Protein AF-A0A817CDV6-F1 (afdb_monomer_lite)

Foldseek 3Di:
DVVVVCVCQWDDDQVDIHGRPPPVPDDDQPDDPNDWDKDKDWPAADQDPVVRDGDLPLVVRVVVVVFVVLCVVCVVQVKAFDDADSNTRIGIIIHDRPPDPPPDDDDDDDDDDPPPDDDDPDDDDDPPPDPPDDPDPDDPVVVVVVVVVVVVVVVVVVVVVVVVVVVVVVVVVVVVVVVVVVVVVD

Structure (mmCIF, N/CA/C/O backbone):
data_AF-A0A817CDV6-F1
#
_entry.id   AF-A0A817CDV6-F1
#
loop_
_atom_site.group_PDB
_atom_site.id
_atom_site.type_symbol
_atom_site.label_atom_id
_atom_site.label_alt_id
_atom_site.label_comp_id
_atom_site.label_asym_id
_atom_site.label_entity_id
_atom_site.label_seq_id
_atom_site.pdbx_PDB_ins_code
_atom_site.Cartn_x
_atom_site.Cartn_y
_atom_site.Cartn_z
_atom_site.occupancy
_atom_site.B_iso_or_equiv
_atom_site.auth_seq_id
_atom_site.auth_comp_id
_atom_site.auth_asym_id
_atom_site.auth_atom_id
_atom_site.pdbx_PDB_model_num
ATOM 1 N N . MET A 1 1 ? 7.138 15.793 15.148 1.00 50.44 1 MET A N 1
ATOM 2 C CA . MET A 1 1 ? 6.756 14.735 16.109 1.00 50.44 1 MET A CA 1
ATOM 3 C C . MET A 1 1 ? 5.714 13.745 15.571 1.00 50.44 1 MET A C 1
ATOM 5 O O . MET A 1 1 ? 5.788 12.594 15.962 1.00 50.44 1 MET A O 1
ATOM 9 N N . LEU A 1 2 ? 4.820 14.106 14.629 1.00 44.72 2 LEU A N 1
ATOM 10 C CA . LEU A 1 2 ? 3.891 13.135 14.003 1.00 44.72 2 LEU A CA 1
ATOM 11 C C . LEU A 1 2 ? 4.569 12.056 13.130 1.00 44.72 2 LEU A C 1
ATOM 13 O O . LEU A 1 2 ? 4.071 10.942 13.060 1.00 44.72 2 LEU A O 1
ATOM 17 N N . CYS A 1 3 ? 5.709 12.351 12.494 1.00 43.22 3 CYS A N 1
ATOM 18 C CA . CYS A 1 3 ? 6.376 11.406 11.580 1.00 43.22 3 CYS A CA 1
ATOM 19 C C . CYS A 1 3 ? 6.884 10.125 12.274 1.00 43.22 3 CYS A C 1
ATOM 21 O O . CYS A 1 3 ? 7.021 9.091 11.634 1.00 43.22 3 CYS A O 1
ATOM 23 N N . ILE A 1 4 ? 7.148 10.186 13.585 1.00 47.91 4 ILE A N 1
ATOM 24 C CA . ILE A 1 4 ? 7.701 9.059 14.353 1.00 47.91 4 ILE A CA 1
ATOM 25 C C . ILE A 1 4 ? 6.606 8.047 14.735 1.00 47.91 4 ILE A C 1
ATOM 27 O O . ILE A 1 4 ? 6.881 6.858 14.830 1.00 47.91 4 ILE A O 1
ATOM 31 N N . TYR A 1 5 ? 5.356 8.503 14.898 1.00 52.31 5 TYR A N 1
ATOM 32 C CA . TYR A 1 5 ? 4.222 7.648 15.281 1.00 52.31 5 TYR A CA 1
ATOM 33 C C . TYR A 1 5 ? 3.749 6.734 14.142 1.00 52.31 5 TYR A C 1
ATOM 35 O O . TYR A 1 5 ? 3.298 5.623 14.396 1.00 52.31 5 TYR A O 1
ATOM 43 N N . TYR A 1 6 ? 3.902 7.160 12.885 1.00 59.56 6 TYR A N 1
ATOM 44 C CA . TYR A 1 6 ? 3.518 6.334 11.736 1.00 59.56 6 TYR A CA 1
ATOM 45 C C . TYR A 1 6 ? 4.530 5.227 11.413 1.00 59.56 6 TYR A C 1
ATOM 47 O O . TYR A 1 6 ? 4.151 4.246 10.783 1.00 59.56 6 TYR A O 1
ATOM 55 N N . PHE A 1 7 ? 5.782 5.334 11.873 1.00 58.78 7 PHE A N 1
ATOM 56 C CA . PHE A 1 7 ? 6.818 4.327 11.600 1.00 58.78 7 PHE A CA 1
ATOM 57 C C . PHE A 1 7 ? 6.522 2.963 12.249 1.00 58.78 7 PHE A C 1
ATOM 59 O O . PHE A 1 7 ? 6.971 1.938 11.756 1.00 58.78 7 PHE A O 1
ATOM 66 N N . LEU A 1 8 ? 5.740 2.932 13.334 1.00 61.44 8 LEU A N 1
ATOM 67 C CA . LEU A 1 8 ? 5.326 1.686 13.997 1.00 61.44 8 LEU A CA 1
ATOM 68 C C . LEU A 1 8 ? 4.120 1.012 13.322 1.00 61.44 8 LEU A C 1
ATOM 70 O O . LEU A 1 8 ? 3.876 -0.169 13.549 1.00 61.44 8 LEU A O 1
ATOM 74 N N . LEU A 1 9 ? 3.358 1.756 12.515 1.00 73.19 9 LEU A N 1
ATOM 75 C CA . LEU A 1 9 ? 2.117 1.284 11.889 1.00 73.19 9 LEU A CA 1
ATOM 76 C C . LEU A 1 9 ? 2.265 1.032 10.387 1.00 73.19 9 LEU A C 1
ATOM 78 O O . LEU A 1 9 ? 1.384 0.426 9.785 1.00 73.19 9 LEU A O 1
ATOM 82 N N . LEU A 1 10 ? 3.344 1.516 9.774 1.00 79.25 10 LEU A N 1
ATOM 83 C CA . LEU A 1 10 ? 3.554 1.463 8.337 1.00 79.25 10 LEU A CA 1
ATOM 84 C C . LEU A 1 10 ? 4.980 1.007 8.030 1.00 79.25 10 LEU A C 1
ATOM 86 O O . LEU A 1 10 ? 5.940 1.723 8.309 1.00 79.25 10 LEU A O 1
ATOM 90 N N . GLU A 1 11 ? 5.100 -0.152 7.393 1.00 83.50 11 GLU A N 1
ATOM 91 C CA . GLU A 1 11 ? 6.359 -0.659 6.859 1.00 83.50 11 GLU A CA 1
ATOM 92 C C . GLU A 1 11 ? 6.348 -0.506 5.334 1.00 83.50 11 GLU A C 1
ATOM 94 O O . GLU A 1 11 ? 5.440 -0.983 4.654 1.00 83.50 11 GLU A O 1
ATOM 99 N N . ILE A 1 12 ? 7.333 0.209 4.787 1.00 83.81 12 ILE A N 1
ATOM 100 C CA . ILE A 1 12 ? 7.468 0.428 3.342 1.00 83.81 12 ILE A CA 1
ATOM 101 C C . ILE A 1 12 ? 8.723 -0.302 2.882 1.00 83.81 12 ILE A C 1
ATOM 103 O O . ILE A 1 12 ? 9.839 0.108 3.199 1.00 83.81 12 ILE A O 1
ATOM 107 N N . ASN A 1 13 ? 8.516 -1.360 2.107 1.00 84.44 13 ASN A N 1
ATOM 108 C CA . ASN A 1 13 ? 9.560 -2.186 1.524 1.00 84.44 13 ASN A CA 1
ATOM 109 C C . ASN A 1 13 ? 9.633 -1.967 0.008 1.00 84.44 13 ASN A C 1
ATOM 111 O O . ASN A 1 13 ? 8.813 -1.279 -0.609 1.00 84.44 13 ASN A O 1
ATOM 115 N N . HIS A 1 14 ? 10.653 -2.540 -0.629 1.00 83.25 14 HIS A N 1
ATOM 116 C CA . HIS A 1 14 ? 10.775 -2.437 -2.076 1.00 83.25 14 HIS A CA 1
ATOM 117 C C . HIS A 1 14 ? 9.608 -3.158 -2.766 1.00 83.25 14 HIS A C 1
ATOM 119 O O . HIS A 1 14 ? 9.451 -4.366 -2.615 1.00 83.25 14 HIS A O 1
ATOM 125 N N . HIS A 1 15 ? 8.809 -2.410 -3.534 1.00 85.31 15 HIS A N 1
ATOM 126 C CA . HIS A 1 15 ? 7.571 -2.877 -4.177 1.00 85.31 15 HIS A CA 1
ATOM 127 C C . HIS A 1 15 ? 6.451 -3.322 -3.220 1.00 85.31 15 HIS A C 1
ATOM 129 O O . HIS A 1 15 ? 5.495 -3.959 -3.666 1.00 85.31 15 HIS A O 1
ATOM 135 N N . GLU A 1 16 ? 6.528 -2.972 -1.939 1.00 86.88 16 GLU A N 1
ATOM 136 C CA . GLU A 1 16 ? 5.601 -3.464 -0.924 1.00 86.88 16 GLU A CA 1
ATOM 137 C C . GLU A 1 16 ? 5.303 -2.390 0.121 1.00 86.88 16 GLU A C 1
ATOM 139 O O . GLU A 1 16 ? 6.149 -1.573 0.482 1.00 86.88 16 GLU A O 1
ATOM 144 N N . VAL A 1 17 ? 4.070 -2.393 0.614 1.00 86.25 17 VAL A N 1
ATOM 145 C CA . VAL A 1 17 ? 3.680 -1.602 1.774 1.00 86.25 17 VAL A CA 1
ATOM 146 C C . VAL A 1 17 ? 2.805 -2.454 2.673 1.00 86.25 17 VAL A C 1
ATOM 148 O O . VAL A 1 17 ? 1.834 -3.054 2.214 1.00 86.25 17 VAL A O 1
ATOM 151 N N . THR A 1 18 ? 3.138 -2.461 3.955 1.00 84.94 18 THR A N 1
ATOM 152 C CA . THR A 1 18 ? 2.411 -3.181 4.991 1.00 84.94 18 THR A CA 1
ATOM 153 C C . THR A 1 18 ? 1.876 -2.167 5.983 1.00 84.94 18 THR A C 1
ATOM 155 O O . THR A 1 18 ? 2.628 -1.396 6.579 1.00 84.94 18 THR A O 1
ATOM 158 N N . VAL A 1 19 ? 0.555 -2.147 6.134 1.00 84.31 19 VAL A N 1
ATOM 159 C CA . VAL A 1 19 ? -0.144 -1.311 7.110 1.00 84.31 19 VAL A CA 1
ATOM 160 C C . VAL A 1 19 ? -0.562 -2.219 8.258 1.00 84.31 19 VAL A C 1
ATOM 162 O O . VAL A 1 19 ? -1.268 -3.193 8.015 1.00 84.31 19 VAL A O 1
ATOM 165 N N . TYR A 1 20 ? -0.139 -1.893 9.477 1.00 86.06 20 TYR A N 1
ATOM 166 C CA . TYR A 1 20 ? -0.253 -2.734 10.672 1.00 86.06 20 TYR A CA 1
ATOM 167 C C . TYR A 1 20 ? 0.485 -4.076 10.510 1.00 86.06 20 TYR A C 1
ATOM 169 O O . TYR A 1 20 ? -0.147 -5.096 10.253 1.00 86.06 20 TYR A O 1
ATOM 177 N N . PRO A 1 21 ? 1.825 -4.103 10.659 1.00 82.56 21 PRO A N 1
ATOM 178 C CA . PRO A 1 21 ? 2.592 -5.352 10.594 1.00 82.56 21 PRO A CA 1
ATOM 179 C C . PRO A 1 21 ? 2.243 -6.344 11.722 1.00 82.56 21 PRO A C 1
ATOM 181 O O . PRO A 1 21 ? 2.486 -7.539 11.577 1.00 82.56 21 PRO A O 1
ATOM 184 N N . ASP A 1 22 ? 1.668 -5.864 12.832 1.00 82.06 22 ASP A N 1
ATOM 185 C CA . ASP A 1 22 ? 1.084 -6.688 13.895 1.00 82.06 22 ASP A CA 1
ATOM 186 C C . ASP A 1 22 ? -0.448 -6.567 13.880 1.00 82.06 22 ASP A C 1
ATOM 188 O O . ASP A 1 22 ? -1.003 -5.498 14.161 1.00 82.06 22 ASP A O 1
ATOM 192 N N . ASP A 1 23 ? -1.128 -7.680 13.596 1.00 80.44 23 ASP A N 1
ATOM 193 C CA . ASP A 1 23 ? -2.590 -7.760 13.541 1.00 80.44 23 ASP A CA 1
ATOM 194 C C . ASP A 1 23 ? -3.260 -7.455 14.891 1.00 80.44 23 ASP A C 1
ATOM 196 O O . ASP A 1 23 ? -4.406 -7.003 14.915 1.00 80.44 23 ASP A O 1
ATOM 200 N N . ASN A 1 24 ? -2.563 -7.641 16.021 1.00 80.00 24 ASN A N 1
ATOM 201 C CA . ASN A 1 24 ? -3.121 -7.352 17.350 1.00 80.00 24 ASN A CA 1
ATOM 202 C C . ASN A 1 24 ? -3.381 -5.855 17.567 1.00 80.00 24 ASN A C 1
ATOM 204 O O . ASN A 1 24 ? -4.223 -5.487 18.386 1.00 80.00 24 ASN A O 1
ATOM 208 N N . ASN A 1 25 ? -2.675 -5.002 16.821 1.00 77.31 25 ASN A N 1
ATOM 209 C CA . ASN A 1 25 ? -2.798 -3.550 16.890 1.00 77.31 25 ASN A CA 1
ATOM 210 C C . ASN A 1 25 ? -3.628 -2.978 15.734 1.00 77.31 25 ASN A C 1
ATOM 212 O O . ASN A 1 25 ? -3.740 -1.757 15.614 1.00 77.31 25 ASN A O 1
ATOM 216 N N . LYS A 1 26 ? -4.197 -3.828 14.868 1.00 82.44 26 LYS A N 1
ATOM 217 C CA . LYS A 1 26 ? -5.021 -3.382 13.744 1.00 82.44 26 LYS A CA 1
ATOM 218 C C . LYS A 1 26 ? -6.383 -2.897 14.270 1.00 82.44 26 LYS A C 1
ATOM 220 O O . LYS A 1 26 ? -7.138 -3.695 14.831 1.00 82.44 26 LYS A O 1
ATOM 225 N N . PRO A 1 27 ? -6.728 -1.606 14.111 1.00 83.88 27 PRO A N 1
ATOM 226 C CA . PRO A 1 27 ? -8.002 -1.072 14.576 1.00 83.88 27 PRO A CA 1
ATOM 227 C C . PRO A 1 27 ? -9.156 -1.575 13.698 1.00 83.88 27 PRO A C 1
ATOM 229 O O . PRO A 1 27 ? -8.946 -2.209 12.662 1.00 83.88 27 PRO A O 1
ATOM 232 N N . LEU A 1 28 ? -10.399 -1.292 14.095 1.00 83.25 28 LEU A N 1
ATOM 233 C CA . LEU A 1 28 ? -11.572 -1.694 13.315 1.00 83.25 28 LEU A CA 1
ATOM 234 C C . LEU A 1 28 ? -11.570 -1.033 11.927 1.00 83.25 28 LEU A C 1
ATOM 236 O O . LEU A 1 28 ? -10.965 0.018 11.716 1.00 83.25 28 LEU A O 1
ATOM 240 N N . VAL A 1 29 ? -12.255 -1.661 10.968 1.00 80.88 29 VAL A N 1
ATOM 241 C CA . VAL A 1 29 ? -12.414 -1.106 9.616 1.00 80.88 29 VAL A CA 1
ATOM 242 C C . VAL A 1 29 ? -13.099 0.255 9.708 1.00 80.88 29 VAL A C 1
ATOM 244 O O . VAL A 1 29 ? -14.160 0.379 10.319 1.00 80.88 29 VAL A O 1
ATOM 247 N N . GLY A 1 30 ? -12.499 1.271 9.092 1.00 78.38 30 GLY A N 1
ATOM 248 C CA . GLY A 1 30 ? -12.981 2.649 9.134 1.00 78.38 30 GLY A CA 1
ATOM 249 C C . GLY A 1 30 ? -12.285 3.542 10.165 1.00 78.38 30 GLY A C 1
ATOM 250 O O . GLY A 1 30 ? -12.632 4.718 10.264 1.00 78.38 30 GLY A O 1
ATOM 251 N N . GLU A 1 31 ? -11.319 3.025 10.924 1.00 76.62 31 GLU A N 1
ATOM 252 C CA . GLU A 1 31 ? -10.611 3.782 11.957 1.00 76.62 31 GLU A CA 1
ATOM 253 C C . GLU A 1 31 ? -9.126 3.973 11.628 1.00 76.62 31 GLU A C 1
ATOM 255 O O . GLU A 1 31 ? -8.479 3.098 11.058 1.00 76.62 31 GLU A O 1
ATOM 260 N N . GLU A 1 32 ? -8.574 5.121 12.032 1.00 81.94 32 GLU A N 1
ATOM 261 C CA . GLU A 1 32 ? -7.162 5.481 11.841 1.00 81.94 32 GLU A CA 1
ATOM 262 C C . GLU A 1 32 ? -6.666 5.254 10.399 1.00 81.94 32 GLU A C 1
ATOM 264 O O . GLU A 1 32 ? -7.186 5.861 9.465 1.00 81.94 32 GLU A O 1
ATOM 269 N N . LEU A 1 33 ? -5.644 4.413 10.210 1.00 80.62 33 LEU A N 1
ATOM 270 C CA . LEU A 1 33 ? -5.072 4.076 8.911 1.00 80.62 33 LEU A CA 1
ATOM 271 C C . LEU A 1 33 ? -5.734 2.829 8.298 1.00 80.62 33 LEU A C 1
ATOM 273 O O . LEU A 1 33 ? -5.438 2.481 7.158 1.00 80.62 33 LEU A O 1
ATOM 277 N N . ASN A 1 34 ? -6.674 2.192 9.009 1.00 84.75 34 ASN A N 1
ATOM 278 C CA . ASN A 1 34 ? -7.557 1.150 8.484 1.00 84.75 34 ASN A CA 1
ATOM 279 C C . ASN A 1 34 ? -8.765 1.786 7.766 1.00 84.75 34 ASN A C 1
ATOM 281 O O . ASN A 1 34 ? -9.922 1.417 7.977 1.00 84.75 34 ASN A O 1
ATOM 285 N N . LEU A 1 35 ? -8.479 2.772 6.912 1.00 83.12 35 LEU A N 1
ATOM 286 C CA . LEU A 1 35 ? -9.414 3.452 6.018 1.00 83.12 35 LEU A CA 1
ATOM 287 C C . LEU A 1 35 ? -9.037 3.176 4.555 1.00 83.12 35 LEU A C 1
ATOM 289 O O . LEU A 1 35 ? -7.849 3.024 4.255 1.00 83.12 35 LEU A O 1
ATOM 293 N N . PRO A 1 36 ? -10.012 3.149 3.622 1.00 81.88 36 PRO A N 1
ATOM 294 C CA . PRO A 1 36 ? -9.709 3.055 2.201 1.00 81.88 36 PRO A CA 1
ATOM 295 C C . PRO A 1 36 ? -8.747 4.170 1.795 1.00 81.88 36 PRO A C 1
ATOM 297 O O . PRO A 1 36 ? -9.036 5.358 1.961 1.00 81.88 36 PRO A O 1
ATOM 300 N N . ALA A 1 37 ? -7.591 3.782 1.269 1.00 83.62 37 ALA A N 1
ATOM 301 C CA . ALA A 1 37 ? -6.508 4.702 0.973 1.00 83.62 37 ALA A CA 1
ATOM 302 C C . ALA A 1 37 ? -6.033 4.541 -0.467 1.00 83.62 37 ALA A C 1
ATOM 304 O O . ALA A 1 37 ? -6.021 3.445 -1.034 1.00 83.62 37 ALA A O 1
ATOM 305 N N . ARG A 1 38 ? -5.599 5.662 -1.045 1.00 87.50 38 ARG A N 1
ATOM 306 C CA . ARG A 1 38 ? -4.882 5.685 -2.315 1.00 87.50 38 ARG A CA 1
ATOM 307 C C . ARG A 1 38 ? -3.388 5.634 -2.038 1.00 87.50 38 ARG A C 1
ATOM 309 O O . ARG A 1 38 ? -2.829 6.569 -1.474 1.00 87.50 38 ARG A O 1
ATOM 316 N N . ILE A 1 39 ? -2.749 4.566 -2.487 1.00 87.94 39 ILE A N 1
ATOM 317 C CA . ILE A 1 39 ? -1.330 4.299 -2.276 1.00 87.94 39 ILE A CA 1
ATOM 318 C C . ILE A 1 39 ? -0.594 4.554 -3.588 1.00 87.94 39 ILE A C 1
ATOM 320 O O . ILE A 1 39 ? -1.100 4.233 -4.663 1.00 87.94 39 ILE A O 1
ATOM 324 N N . THR A 1 40 ?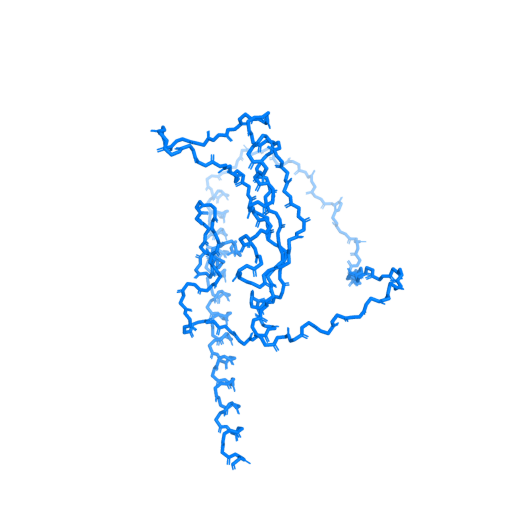 0.593 5.157 -3.515 1.00 90.06 40 THR A N 1
ATOM 325 C CA . THR A 1 40 ? 1.506 5.278 -4.659 1.00 90.06 40 THR A CA 1
ATOM 326 C C . THR A 1 40 ? 2.899 4.838 -4.249 1.00 90.06 40 THR A C 1
ATOM 328 O O . THR A 1 40 ? 3.544 5.504 -3.444 1.00 90.06 40 THR A O 1
ATOM 331 N N . LEU A 1 41 ? 3.360 3.733 -4.828 1.00 91.19 41 LEU A N 1
ATOM 332 C CA . LEU A 1 41 ? 4.738 3.273 -4.706 1.00 91.19 41 LEU A CA 1
ATOM 333 C C . LEU A 1 41 ? 5.565 3.882 -5.839 1.00 91.19 41 LEU A C 1
ATOM 335 O O . LEU A 1 41 ? 5.128 3.890 -6.990 1.00 91.19 41 LEU A O 1
ATOM 339 N N . LEU A 1 42 ? 6.739 4.415 -5.515 1.00 91.25 42 LEU A N 1
ATOM 340 C CA . LEU A 1 42 ? 7.671 5.007 -6.478 1.00 91.25 42 LEU A CA 1
ATOM 341 C C . LEU A 1 42 ? 8.820 4.037 -6.760 1.00 91.25 42 LEU A C 1
ATOM 343 O O . LEU A 1 42 ? 9.155 3.225 -5.903 1.00 91.25 42 LEU A O 1
ATOM 347 N N . GLY A 1 43 ? 9.430 4.135 -7.944 1.00 90.69 43 GLY A N 1
ATOM 348 C CA . GLY A 1 43 ? 10.567 3.283 -8.310 1.00 90.69 43 GLY A CA 1
ATOM 349 C C . GLY A 1 43 ? 10.199 1.825 -8.590 1.00 90.69 43 GLY A C 1
ATOM 350 O O . GLY A 1 43 ? 11.062 0.964 -8.559 1.00 90.69 43 GLY A O 1
ATOM 351 N N . VAL A 1 44 ? 8.929 1.529 -8.875 1.00 92.94 44 VAL A N 1
ATOM 352 C CA . VAL A 1 44 ? 8.483 0.165 -9.165 1.00 92.94 44 VAL A CA 1
ATOM 353 C C . VAL A 1 44 ? 8.833 -0.209 -10.604 1.00 92.94 44 VAL A C 1
ATOM 355 O O . VAL A 1 44 ? 8.163 0.230 -11.545 1.00 92.94 44 VAL A O 1
ATOM 358 N N . TYR A 1 45 ? 9.849 -1.054 -10.783 1.00 94.50 45 TYR A N 1
ATOM 359 C CA . TYR A 1 45 ? 10.334 -1.513 -12.091 1.00 94.50 45 TYR A CA 1
ATOM 360 C C . TYR A 1 45 ? 10.369 -3.049 -12.188 1.00 94.50 45 TYR A C 1
ATOM 362 O O . TYR A 1 45 ? 10.490 -3.739 -11.174 1.00 94.50 45 TYR A O 1
ATOM 370 N N . PRO A 1 46 ? 10.249 -3.635 -13.395 1.00 93.81 46 PRO A N 1
ATOM 371 C CA . PRO A 1 46 ? 10.415 -5.073 -13.559 1.00 93.81 46 PRO A CA 1
ATOM 372 C C . PRO A 1 46 ? 11.862 -5.482 -13.273 1.00 93.81 46 PRO A C 1
ATOM 374 O O . PRO A 1 46 ? 12.793 -4.846 -13.758 1.00 93.81 46 PRO A O 1
ATOM 377 N N . ILE A 1 47 ? 12.051 -6.580 -12.543 1.00 93.00 47 ILE A N 1
ATOM 378 C CA . ILE A 1 47 ? 13.380 -7.137 -12.260 1.00 93.00 47 ILE A CA 1
ATOM 379 C C . ILE A 1 47 ? 13.758 -8.126 -13.366 1.00 93.00 47 ILE A C 1
ATOM 381 O O . ILE A 1 47 ? 13.011 -9.065 -13.666 1.00 93.00 47 ILE A O 1
ATOM 385 N N . ASP A 1 48 ? 14.929 -7.936 -13.967 1.00 92.44 48 ASP A N 1
ATOM 386 C CA . ASP A 1 48 ? 15.502 -8.889 -14.909 1.00 92.44 48 ASP A CA 1
ATOM 387 C C . ASP A 1 48 ? 15.947 -10.150 -14.159 1.00 92.44 48 ASP A C 1
ATOM 389 O O . ASP A 1 48 ? 16.787 -10.109 -13.264 1.00 92.44 48 ASP A O 1
ATOM 393 N N . ARG A 1 49 ? 15.403 -11.310 -14.531 1.00 91.00 49 ARG A N 1
ATOM 394 C CA . ARG A 1 49 ? 15.726 -12.582 -13.865 1.00 91.00 49 ARG A CA 1
ATOM 395 C C . ARG A 1 49 ? 17.181 -13.014 -14.056 1.00 91.00 49 ARG A C 1
ATOM 397 O O . ARG A 1 49 ? 17.666 -13.815 -13.261 1.00 91.00 49 ARG A O 1
ATOM 404 N N . SER A 1 50 ? 17.847 -12.535 -15.106 1.00 92.56 50 SER A N 1
ATOM 405 C CA . SER A 1 50 ? 19.231 -12.901 -15.418 1.00 92.56 50 SER A CA 1
ATOM 406 C C . SER A 1 50 ? 20.243 -12.071 -14.630 1.00 92.56 50 SER A C 1
ATOM 408 O O . SER A 1 50 ? 21.145 -12.639 -14.020 1.00 92.56 50 SER A O 1
ATOM 410 N N . THR A 1 51 ? 20.067 -10.749 -14.591 1.00 92.38 51 THR A N 1
ATOM 411 C CA . THR A 1 51 ? 20.986 -9.827 -13.903 1.00 92.38 51 THR A CA 1
ATOM 412 C C . THR A 1 51 ? 20.583 -9.555 -12.457 1.00 92.38 51 THR A C 1
ATOM 414 O O . THR A 1 51 ? 21.424 -9.152 -11.663 1.00 92.38 51 THR A O 1
ATOM 417 N N . ARG A 1 52 ? 19.318 -9.824 -12.095 1.00 90.44 52 ARG A N 1
ATOM 418 C CA . ARG A 1 52 ? 18.677 -9.420 -10.829 1.00 90.44 52 ARG A CA 1
ATOM 419 C C . ARG A 1 52 ? 18.646 -7.906 -10.617 1.00 90.44 52 ARG A C 1
ATOM 421 O O . ARG A 1 52 ? 18.511 -7.451 -9.487 1.00 90.44 52 ARG A O 1
ATOM 428 N N . GLU A 1 53 ? 18.736 -7.145 -11.701 1.00 91.31 53 GLU A N 1
ATOM 429 C CA . GLU A 1 53 ? 18.677 -5.687 -11.685 1.00 91.31 53 GLU A CA 1
ATOM 430 C C . GLU A 1 53 ? 17.335 -5.190 -12.224 1.00 91.31 53 GLU A C 1
ATOM 432 O O . GLU A 1 53 ? 16.640 -5.876 -12.981 1.00 91.31 53 GLU A O 1
ATOM 437 N N . GLU A 1 54 ? 16.973 -3.973 -11.837 1.00 93.38 54 GLU A N 1
ATOM 438 C CA . GLU A 1 54 ? 15.780 -3.305 -12.336 1.00 93.38 54 GLU A CA 1
ATOM 439 C C . GLU A 1 54 ? 15.930 -2.891 -13.796 1.00 93.38 54 GLU A C 1
ATOM 441 O O . GLU A 1 54 ? 16.919 -2.298 -14.229 1.00 93.38 54 GLU A O 1
ATOM 446 N N . ILE A 1 55 ? 14.883 -3.157 -14.565 1.00 94.06 55 ILE A N 1
ATOM 447 C CA . ILE A 1 55 ? 14.767 -2.712 -15.941 1.00 94.06 55 ILE A CA 1
ATOM 448 C C . ILE A 1 55 ? 14.121 -1.328 -15.931 1.00 94.06 55 ILE A C 1
ATOM 450 O O . ILE A 1 55 ? 12.902 -1.209 -15.838 1.00 94.06 55 ILE A O 1
ATOM 454 N N . THR A 1 56 ? 14.938 -0.288 -16.083 1.00 93.69 56 THR A N 1
ATOM 455 C CA . THR A 1 56 ? 14.488 1.115 -16.146 1.00 93.69 56 THR A CA 1
ATOM 456 C C . THR A 1 56 ? 14.294 1.631 -17.578 1.00 93.69 56 THR A C 1
ATOM 458 O O . THR A 1 56 ? 13.712 2.697 -17.785 1.00 93.69 56 THR A O 1
ATOM 461 N N . ASP A 1 57 ? 14.727 0.876 -18.599 1.00 94.56 57 ASP A N 1
ATOM 462 C CA . ASP A 1 57 ? 14.508 1.245 -20.002 1.00 94.56 57 ASP A CA 1
ATOM 463 C C . ASP A 1 57 ? 13.016 1.191 -20.361 1.00 94.56 57 ASP A C 1
ATOM 465 O O . ASP A 1 57 ? 12.412 0.125 -20.504 1.00 94.56 57 ASP A O 1
ATOM 469 N N . ILE A 1 58 ? 12.443 2.372 -20.594 1.00 94.19 58 ILE A N 1
ATOM 470 C CA . ILE A 1 58 ? 11.045 2.589 -20.973 1.00 94.19 58 ILE A CA 1
ATOM 471 C C . ILE A 1 58 ? 10.606 1.700 -22.143 1.00 94.19 58 ILE A C 1
ATOM 473 O O . ILE A 1 58 ? 9.487 1.182 -22.131 1.00 94.19 58 ILE A O 1
ATOM 477 N N . LYS A 1 59 ? 11.444 1.526 -23.174 1.00 94.62 59 LYS A N 1
ATOM 478 C CA . LYS A 1 59 ? 11.068 0.719 -24.348 1.00 94.62 59 LYS A CA 1
ATOM 479 C C . LYS A 1 59 ? 10.922 -0.749 -23.967 1.00 94.62 59 LYS A C 1
ATOM 481 O O . LYS A 1 59 ? 9.962 -1.399 -24.380 1.00 94.62 59 LYS A O 1
ATOM 486 N N . ARG A 1 60 ? 11.844 -1.243 -23.141 1.00 94.44 60 ARG A N 1
ATOM 487 C CA . ARG A 1 60 ? 11.840 -2.614 -22.636 1.00 94.44 60 ARG A CA 1
ATOM 488 C C . ARG A 1 60 ? 10.664 -2.860 -21.691 1.00 94.44 60 ARG A C 1
ATOM 490 O O . ARG A 1 60 ? 9.979 -3.864 -21.847 1.00 94.44 60 ARG A O 1
ATOM 497 N N . ILE A 1 61 ? 10.358 -1.921 -20.794 1.00 94.19 61 ILE A N 1
ATOM 498 C CA . ILE A 1 61 ? 9.188 -1.999 -19.898 1.00 94.19 61 ILE A CA 1
ATOM 499 C C . ILE A 1 61 ? 7.881 -2.076 -20.703 1.00 94.19 61 ILE A C 1
ATOM 501 O O . ILE A 1 61 ? 7.030 -2.917 -20.415 1.00 94.19 61 ILE A O 1
ATOM 505 N N . LYS A 1 62 ? 7.732 -1.242 -21.745 1.00 93.38 62 LYS A N 1
ATOM 506 C CA . LYS A 1 62 ? 6.565 -1.283 -22.645 1.00 93.38 62 LYS A CA 1
ATOM 507 C C . LYS A 1 62 ? 6.454 -2.614 -23.383 1.00 93.38 62 LYS A C 1
ATOM 509 O O . LYS A 1 62 ? 5.364 -3.164 -23.471 1.00 93.38 62 LYS A O 1
ATOM 514 N N . ALA A 1 63 ? 7.568 -3.148 -23.883 1.00 93.94 63 ALA A N 1
ATOM 515 C CA . ALA A 1 63 ? 7.584 -4.442 -24.565 1.00 93.94 63 ALA A CA 1
ATOM 516 C C . ALA A 1 63 ? 7.180 -5.606 -23.641 1.00 93.94 63 ALA A C 1
ATOM 518 O O . ALA A 1 63 ? 6.577 -6.572 -24.100 1.00 93.94 63 ALA A O 1
ATOM 519 N N . LEU A 1 64 ? 7.476 -5.501 -22.342 1.00 92.81 64 LEU A N 1
ATOM 520 C CA . LEU A 1 64 ? 7.061 -6.468 -21.321 1.00 92.81 64 LEU A CA 1
ATOM 521 C C . LEU A 1 64 ? 5.596 -6.315 -20.886 1.00 92.81 64 LEU A C 1
ATOM 523 O O . LEU A 1 64 ? 5.104 -7.162 -20.143 1.00 92.81 64 LEU A O 1
ATOM 527 N N . ASN A 1 65 ? 4.909 -5.254 -21.322 1.00 92.75 65 ASN A N 1
ATOM 528 C CA . ASN A 1 65 ? 3.538 -4.932 -20.923 1.00 92.75 65 ASN A CA 1
ATOM 529 C C . ASN A 1 65 ? 3.371 -4.915 -19.388 1.00 92.75 65 ASN A C 1
ATOM 531 O O . ASN A 1 65 ? 2.446 -5.499 -18.817 1.00 92.75 65 ASN A O 1
ATOM 535 N N . TYR A 1 66 ? 4.345 -4.307 -18.701 1.00 93.06 66 TYR A N 1
ATOM 536 C CA . TYR A 1 66 ? 4.468 -4.390 -17.244 1.00 93.06 66 TYR A CA 1
ATOM 537 C C . TYR A 1 66 ? 3.287 -3.750 -16.497 1.00 93.06 66 TYR A C 1
ATOM 539 O O . TYR A 1 66 ? 2.915 -4.196 -15.414 1.00 93.06 66 TYR A O 1
ATOM 547 N N . ASP A 1 67 ? 2.630 -2.760 -17.099 1.00 91.75 67 ASP A N 1
ATOM 548 C CA . ASP A 1 67 ? 1.404 -2.162 -16.575 1.00 91.75 67 ASP A CA 1
ATOM 549 C C . ASP A 1 67 ? 0.265 -3.191 -16.452 1.00 91.75 67 ASP A C 1
ATOM 551 O O . ASP A 1 67 ? -0.459 -3.201 -15.455 1.00 91.75 67 ASP A O 1
ATOM 555 N N . TYR A 1 68 ? 0.135 -4.105 -17.419 1.00 91.69 68 TYR A N 1
ATOM 556 C CA . TYR A 1 68 ? -0.844 -5.191 -17.372 1.00 91.69 68 TYR A CA 1
ATOM 557 C C . TYR A 1 68 ? -0.528 -6.198 -16.257 1.00 91.69 68 TYR A C 1
ATOM 559 O O . TYR A 1 68 ? -1.429 -6.686 -15.565 1.00 91.69 68 TYR A O 1
ATOM 567 N N . TYR A 1 69 ? 0.757 -6.488 -16.048 1.00 92.00 69 TYR A N 1
ATOM 568 C CA . TYR A 1 69 ? 1.206 -7.341 -14.950 1.00 92.00 69 TYR A CA 1
ATOM 569 C C . TYR A 1 69 ? 0.847 -6.735 -13.589 1.00 92.00 69 TYR A C 1
ATOM 571 O O . TYR A 1 69 ? 0.203 -7.407 -12.780 1.00 92.00 69 TYR A O 1
ATOM 579 N N . LEU A 1 70 ? 1.162 -5.453 -13.370 1.00 91.69 70 LEU A N 1
ATOM 580 C CA . LEU A 1 70 ? 0.785 -4.741 -12.145 1.00 91.69 70 LEU A CA 1
ATOM 581 C C . LEU A 1 70 ? -0.733 -4.733 -11.952 1.00 91.69 70 LEU A C 1
ATOM 583 O O . LEU A 1 70 ? -1.207 -5.012 -10.854 1.00 91.69 70 LEU A O 1
ATOM 587 N N . ARG A 1 71 ? -1.507 -4.535 -13.030 1.00 89.94 71 ARG A N 1
ATOM 588 C CA . ARG A 1 71 ? -2.974 -4.619 -12.971 1.00 89.94 71 ARG A CA 1
ATOM 589 C C . ARG A 1 71 ? -3.480 -5.970 -12.483 1.00 89.94 71 ARG A C 1
ATOM 591 O O . ARG A 1 71 ? -4.454 -6.041 -11.739 1.00 89.94 71 ARG A O 1
ATOM 598 N N . THR A 1 72 ? -2.834 -7.039 -12.929 1.00 89.88 72 THR A N 1
ATOM 599 C CA . THR A 1 72 ? -3.196 -8.405 -12.550 1.00 89.88 72 THR A CA 1
ATOM 600 C C . THR A 1 72 ? -2.846 -8.683 -11.092 1.00 89.88 72 THR A C 1
ATOM 602 O O . THR A 1 72 ? -3.628 -9.325 -10.402 1.00 89.88 72 THR A O 1
ATOM 605 N N . ILE A 1 73 ? -1.701 -8.189 -10.610 1.00 88.75 73 ILE A N 1
ATOM 606 C CA . ILE A 1 73 ? -1.298 -8.338 -9.207 1.00 88.75 73 ILE A CA 1
ATOM 607 C C . ILE A 1 73 ? -2.228 -7.573 -8.278 1.00 88.75 73 ILE A C 1
ATOM 609 O O . ILE A 1 73 ? -2.682 -8.157 -7.304 1.00 88.75 73 ILE A O 1
ATOM 613 N N . THR A 1 74 ? -2.557 -6.318 -8.587 1.00 87.38 74 THR A N 1
ATOM 614 C CA . THR A 1 74 ? -3.444 -5.526 -7.724 1.00 87.38 74 THR A CA 1
ATOM 615 C C . THR A 1 74 ? -4.802 -6.184 -7.523 1.00 87.38 74 THR A C 1
ATOM 617 O O . THR A 1 74 ? -5.306 -6.226 -6.409 1.00 87.38 74 THR A O 1
ATOM 620 N N . LYS A 1 75 ? -5.355 -6.793 -8.579 1.00 86.44 75 LYS A N 1
ATOM 621 C CA . LYS A 1 75 ? -6.609 -7.548 -8.483 1.00 86.44 75 LYS A CA 1
ATOM 622 C C . LYS A 1 75 ? -6.528 -8.770 -7.567 1.00 86.44 75 LYS A C 1
ATOM 624 O O . LYS A 1 75 ? -7.564 -9.223 -7.109 1.00 86.44 75 LYS A O 1
ATOM 629 N N . LYS A 1 76 ? -5.341 -9.344 -7.334 1.00 86.25 76 LYS A N 1
ATOM 630 C CA . LYS A 1 76 ? -5.185 -10.514 -6.451 1.00 86.25 76 LYS A CA 1
ATOM 631 C C . LYS A 1 76 ? -5.322 -10.170 -4.971 1.00 86.25 76 LYS A C 1
ATOM 633 O O . LYS A 1 76 ? -5.573 -11.077 -4.193 1.00 86.25 76 LYS A O 1
ATOM 638 N N . PHE A 1 77 ? -5.105 -8.911 -4.601 1.00 80.19 77 PHE A N 1
ATOM 639 C CA . PHE A 1 77 ? -5.281 -8.417 -3.236 1.00 80.19 77 PHE A CA 1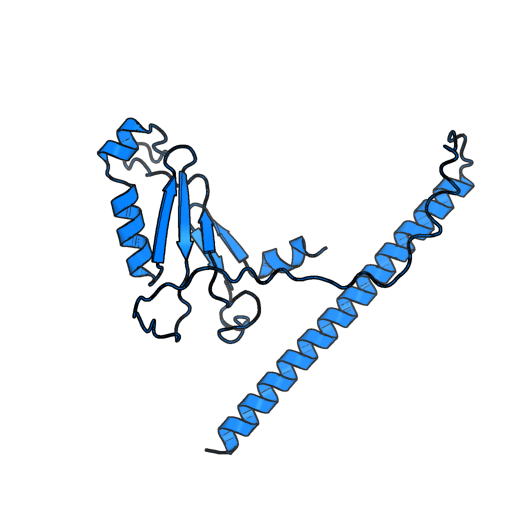
ATOM 640 C C . PHE A 1 77 ? -6.521 -7.521 -3.112 1.00 80.19 77 PHE A C 1
ATOM 642 O O . PHE A 1 77 ? -6.554 -6.635 -2.268 1.00 80.19 77 PHE A O 1
ATOM 649 N N . ASP A 1 78 ? -7.499 -7.704 -4.009 1.00 79.94 78 ASP A N 1
ATOM 650 C CA . ASP A 1 78 ? -8.752 -6.940 -4.060 1.00 79.94 78 ASP A CA 1
ATOM 651 C C . ASP A 1 78 ? -8.569 -5.414 -4.142 1.00 79.94 78 ASP A C 1
ATOM 653 O O . ASP A 1 78 ? -9.479 -4.637 -3.869 1.00 79.94 78 ASP A O 1
ATOM 657 N N . GLY A 1 79 ? -7.400 -4.955 -4.592 1.00 80.44 79 GLY A N 1
ATOM 658 C CA . GLY A 1 79 ? -7.166 -3.546 -4.863 1.00 80.44 79 GLY A CA 1
ATOM 659 C C . GLY A 1 79 ? -7.747 -3.118 -6.211 1.00 80.44 79 GLY A C 1
ATOM 660 O O . GLY A 1 79 ? -7.790 -3.887 -7.180 1.00 80.44 79 GLY A O 1
ATOM 661 N N . GLU A 1 80 ? -8.103 -1.840 -6.328 1.00 82.62 80 GLU A N 1
ATOM 662 C CA . GLU A 1 80 ? -8.447 -1.246 -7.619 1.00 82.62 80 GLU A CA 1
ATOM 663 C C . GLU A 1 80 ? -7.209 -0.582 -8.236 1.00 82.62 80 GLU A C 1
ATOM 665 O O . GLU A 1 80 ? -6.521 0.243 -7.624 1.00 82.62 80 GLU A O 1
ATOM 670 N N . VAL A 1 81 ? -6.890 -0.955 -9.478 1.00 69.12 81 VAL A N 1
ATOM 671 C CA . VAL A 1 81 ? -5.721 -0.404 -10.171 1.00 69.12 81 VAL A CA 1
ATOM 672 C C . VAL A 1 81 ? -6.086 0.908 -10.812 1.00 69.12 81 VAL A C 1
ATOM 674 O O . VAL A 1 81 ? -6.879 0.943 -11.755 1.00 69.12 81 VAL A O 1
ATOM 677 N N . ILE A 1 82 ? -5.387 1.962 -10.411 1.00 77.38 82 ILE A N 1
ATOM 678 C CA . ILE A 1 82 ? -5.611 3.269 -11.002 1.00 77.38 82 ILE A CA 1
ATOM 679 C C . ILE A 1 82 ? -4.637 3.494 -12.158 1.00 77.38 82 ILE A C 1
ATOM 681 O O . ILE A 1 82 ? -5.070 3.673 -13.299 1.00 77.38 82 ILE A O 1
ATOM 685 N N . ASN A 1 83 ? -3.321 3.477 -11.905 1.00 85.69 83 ASN A N 1
ATOM 686 C CA . ASN A 1 83 ? -2.341 3.869 -12.925 1.00 85.69 83 ASN A CA 1
ATOM 687 C C . ASN A 1 83 ? -0.916 3.342 -12.658 1.00 85.69 83 ASN A C 1
ATOM 689 O O . ASN A 1 83 ? -0.536 3.127 -11.508 1.00 85.69 83 ASN A O 1
ATOM 693 N N . TYR A 1 84 ? -0.120 3.198 -13.724 1.00 93.44 84 TYR A N 1
ATOM 694 C CA . TYR A 1 84 ? 1.325 2.974 -13.666 1.00 93.44 84 TYR A CA 1
ATOM 695 C C . TYR A 1 84 ? 2.076 3.986 -14.544 1.00 93.44 84 TYR A C 1
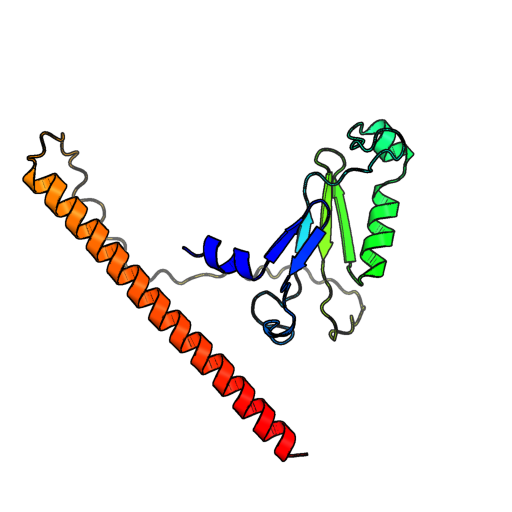ATOM 697 O O . TYR A 1 84 ? 1.923 4.014 -15.767 1.00 93.44 84 TYR A O 1
ATOM 705 N N . GLY A 1 85 ? 2.908 4.816 -13.915 1.00 93.38 85 GLY A N 1
ATOM 706 C CA . GLY A 1 85 ? 3.755 5.806 -14.572 1.00 93.38 85 GLY A CA 1
ATOM 707 C C . GLY A 1 85 ? 5.154 5.263 -14.853 1.00 93.38 85 GLY A C 1
ATOM 708 O O . GLY A 1 85 ? 6.016 5.289 -13.980 1.00 93.38 85 GLY A O 1
ATOM 709 N N . ILE A 1 86 ? 5.403 4.849 -16.096 1.00 92.69 86 ILE A N 1
ATOM 710 C CA . ILE A 1 86 ? 6.678 4.257 -16.551 1.00 92.69 86 ILE A CA 1
ATOM 711 C C . ILE A 1 86 ? 7.927 5.125 -16.319 1.00 92.69 86 ILE A C 1
ATOM 713 O O . ILE A 1 86 ? 9.012 4.586 -16.156 1.00 92.69 86 ILE A O 1
ATOM 717 N N . HIS A 1 87 ? 7.801 6.456 -16.328 1.00 90.50 87 HIS A N 1
ATOM 718 C CA . HIS A 1 87 ? 8.952 7.364 -16.248 1.00 90.50 87 HIS A CA 1
ATOM 719 C C . HIS A 1 87 ? 9.564 7.455 -14.845 1.00 90.50 87 HIS A C 1
ATOM 721 O O . HIS A 1 87 ? 10.730 7.807 -14.722 1.00 90.50 87 HIS A O 1
ATOM 727 N N . GLY A 1 88 ? 8.779 7.166 -13.806 1.00 89.25 88 GLY A N 1
ATOM 728 C CA . GLY A 1 88 ? 9.232 7.180 -12.411 1.00 89.25 88 GLY A CA 1
ATOM 729 C C . GLY A 1 88 ? 8.927 5.884 -11.665 1.00 89.25 88 GLY A C 1
ATOM 730 O O . GLY A 1 88 ? 9.027 5.854 -10.440 1.00 89.25 88 GLY A O 1
ATOM 731 N N . GLY A 1 89 ? 8.478 4.845 -12.378 1.00 91.06 89 GLY A N 1
ATOM 732 C CA . GLY A 1 89 ? 7.988 3.608 -11.778 1.00 91.06 89 GLY A CA 1
ATOM 733 C C . GLY A 1 89 ? 6.852 3.850 -10.779 1.00 91.06 89 GLY A C 1
ATOM 734 O O . GLY A 1 89 ? 6.826 3.221 -9.729 1.00 91.06 89 GLY A O 1
ATOM 735 N N . SER A 1 90 ? 5.949 4.805 -11.038 1.00 92.69 90 SER A N 1
ATOM 736 C CA . SER A 1 90 ? 4.914 5.172 -10.063 1.00 92.69 90 SER A CA 1
ATOM 737 C C . SER A 1 90 ? 3.700 4.251 -10.182 1.00 92.69 90 SER A C 1
ATOM 739 O O . SER A 1 90 ? 2.901 4.393 -11.110 1.00 92.69 90 SER A O 1
ATOM 741 N N . TRP A 1 91 ? 3.538 3.314 -9.257 1.00 92.81 91 TRP A N 1
ATOM 742 C CA . TRP A 1 91 ? 2.397 2.404 -9.213 1.00 92.81 91 TRP A CA 1
ATOM 743 C C . TRP A 1 91 ? 1.364 2.892 -8.202 1.00 92.81 91 TRP A C 1
ATOM 745 O O . TRP A 1 91 ? 1.619 2.900 -6.999 1.00 92.81 91 TRP A O 1
ATOM 755 N N . THR A 1 92 ? 0.195 3.300 -8.700 1.00 90.31 92 THR A N 1
ATOM 756 C CA . THR A 1 92 ? -0.902 3.825 -7.884 1.00 90.31 92 THR A CA 1
ATOM 757 C C . THR A 1 92 ? -2.091 2.870 -7.875 1.00 90.31 92 THR A C 1
ATOM 759 O O . THR A 1 92 ? -2.649 2.549 -8.932 1.00 90.31 92 THR A O 1
ATOM 762 N N . PHE A 1 93 ? -2.532 2.491 -6.679 1.00 88.44 93 PHE A N 1
ATOM 763 C CA . PHE A 1 93 ? -3.689 1.625 -6.449 1.00 88.44 93 PHE A CA 1
ATOM 764 C C . PHE A 1 93 ? -4.478 2.074 -5.213 1.00 88.44 93 PHE A C 1
ATOM 766 O O . PHE A 1 93 ? -3.971 2.829 -4.382 1.00 88.44 93 PHE A O 1
ATOM 773 N N . THR A 1 94 ? -5.731 1.643 -5.107 1.00 85.00 94 THR A N 1
ATOM 774 C CA . THR A 1 94 ? -6.536 1.783 -3.885 1.00 85.00 94 THR A CA 1
ATOM 775 C C . THR A 1 94 ? -6.671 0.439 -3.199 1.00 85.00 94 THR A C 1
ATOM 777 O O . THR A 1 94 ? -6.833 -0.586 -3.860 1.00 85.00 94 THR A O 1
ATOM 780 N N . ASN A 1 95 ? -6.574 0.449 -1.873 1.00 75.19 95 ASN A N 1
ATOM 781 C CA . ASN A 1 95 ? -6.841 -0.728 -1.059 1.00 75.19 95 ASN A CA 1
ATOM 782 C C . ASN A 1 95 ? -8.337 -0.768 -0.704 1.00 75.19 95 ASN A C 1
ATOM 784 O O . ASN A 1 95 ? -8.872 0.229 -0.207 1.00 75.19 95 ASN A O 1
ATOM 788 N N . ILE A 1 96 ? -8.992 -1.898 -0.981 1.00 62.03 96 ILE A N 1
ATOM 789 C CA . ILE A 1 96 ? -10.330 -2.205 -0.477 1.00 62.03 96 ILE A CA 1
ATOM 790 C C . ILE A 1 96 ? -10.127 -3.004 0.806 1.00 62.03 96 ILE A C 1
ATOM 792 O O . ILE A 1 96 ? -9.584 -4.100 0.786 1.00 62.03 96 ILE A O 1
ATOM 796 N N . ILE A 1 97 ? -10.536 -2.433 1.934 1.00 62.91 97 ILE A N 1
ATOM 797 C CA . ILE A 1 97 ? -10.421 -3.114 3.221 1.00 62.91 97 ILE A CA 1
ATOM 798 C C . ILE A 1 97 ? -11.513 -4.181 3.312 1.00 62.91 97 ILE A C 1
ATOM 800 O O . ILE A 1 97 ? -12.678 -3.904 3.009 1.00 62.91 97 ILE A O 1
ATOM 804 N N . ASP A 1 98 ? -11.123 -5.379 3.750 1.00 53.38 98 ASP A N 1
ATOM 805 C CA . ASP A 1 98 ? -12.002 -6.530 3.955 1.00 53.38 98 ASP A CA 1
ATOM 806 C C . ASP A 1 98 ? -13.285 -6.139 4.707 1.00 53.38 98 ASP A C 1
ATOM 808 O O . ASP A 1 98 ? -13.243 -5.614 5.821 1.00 53.38 98 ASP A O 1
ATOM 812 N N . GLY A 1 99 ? -14.441 -6.412 4.095 1.00 46.84 99 GLY A N 1
ATOM 813 C CA . GLY A 1 99 ? -15.760 -6.219 4.711 1.00 46.84 99 GLY A CA 1
ATOM 814 C C . GLY A 1 99 ? -16.596 -5.056 4.169 1.00 46.84 99 GLY A C 1
ATOM 815 O O . GLY A 1 99 ? -17.744 -4.909 4.585 1.00 46.84 99 GLY A O 1
ATOM 816 N N . VAL A 1 100 ? -16.089 -4.267 3.218 1.00 47.06 100 VAL A N 1
ATOM 817 C CA . VAL A 1 100 ? -16.925 -3.345 2.430 1.00 47.06 100 VAL A CA 1
ATOM 818 C C . VAL A 1 100 ? -17.183 -3.974 1.063 1.00 47.06 100 VAL A C 1
ATOM 820 O O . VAL A 1 100 ? -16.371 -3.851 0.150 1.00 47.06 100 VAL A O 1
ATOM 823 N N . GLU A 1 101 ? -18.314 -4.671 0.912 1.00 36.31 101 GLU A N 1
ATOM 824 C CA . GLU A 1 101 ? -18.782 -5.103 -0.409 1.00 36.31 101 GLU A CA 1
ATOM 825 C C . GLU A 1 101 ? -18.947 -3.869 -1.304 1.00 36.31 101 GLU A C 1
ATOM 827 O O . GLU A 1 101 ? -19.784 -2.993 -1.061 1.00 36.31 101 GLU A O 1
ATOM 832 N N . ALA A 1 102 ? -18.129 -3.799 -2.352 1.00 40.88 102 ALA A N 1
ATOM 833 C CA . ALA A 1 102 ? -18.267 -2.811 -3.402 1.00 40.88 102 ALA A CA 1
ATOM 834 C C . ALA A 1 102 ? -19.613 -3.024 -4.111 1.00 40.88 102 ALA A C 1
ATOM 836 O O . ALA A 1 102 ? -19.746 -3.844 -5.021 1.00 40.88 102 ALA A O 1
ATOM 837 N N . THR A 1 103 ? -20.627 -2.258 -3.716 1.00 31.09 103 THR A N 1
ATOM 838 C CA . THR A 1 103 ? -21.842 -2.076 -4.512 1.00 31.09 103 THR A CA 1
ATOM 839 C C . THR A 1 103 ? -21.486 -1.219 -5.724 1.00 31.09 103 THR A C 1
ATOM 841 O O . THR A 1 103 ? -21.589 0.005 -5.729 1.00 31.09 103 THR A O 1
ATOM 844 N N . ALA A 1 104 ? -20.995 -1.875 -6.773 1.00 41.06 104 ALA A N 1
ATOM 845 C CA . ALA A 1 104 ? -20.764 -1.244 -8.059 1.00 41.06 104 ALA A CA 1
ATOM 846 C C . ALA A 1 104 ? -22.109 -0.920 -8.731 1.00 41.06 104 ALA A C 1
ATOM 848 O O . ALA A 1 104 ? -22.756 -1.786 -9.315 1.00 41.06 104 ALA A O 1
ATOM 849 N N . SER A 1 105 ? -22.501 0.351 -8.712 1.00 30.36 105 SER A N 1
ATOM 850 C CA . SER A 1 105 ? -23.397 0.912 -9.724 1.00 30.36 105 SER A CA 1
ATOM 851 C C . SER A 1 105 ? -23.039 2.371 -9.965 1.00 30.36 105 SER A C 1
ATOM 853 O O . SER A 1 105 ? -23.211 3.242 -9.116 1.00 30.36 105 SER A O 1
ATOM 855 N N . SER A 1 106 ? -22.494 2.605 -11.151 1.00 35.81 106 SER A N 1
ATOM 856 C CA . SER A 1 106 ? -22.151 3.897 -11.712 1.00 35.81 106 SER A CA 1
ATOM 857 C C . SER A 1 106 ? -23.380 4.794 -11.849 1.00 35.81 106 SER A C 1
ATOM 859 O O . SER A 1 106 ? -24.312 4.486 -12.583 1.00 35.81 106 SER A O 1
ATOM 861 N N . THR A 1 107 ? -23.339 5.970 -11.230 1.00 27.98 107 THR A N 1
ATOM 862 C CA . THR A 1 107 ? -23.827 7.218 -11.831 1.00 27.98 107 THR A CA 1
ATOM 863 C C . THR A 1 107 ? -23.051 8.358 -11.186 1.00 27.98 107 THR A C 1
ATOM 865 O O . THR A 1 107 ? -23.143 8.591 -9.986 1.00 27.98 107 THR A O 1
ATOM 868 N N . THR A 1 108 ? -22.248 9.052 -11.987 1.00 32.19 108 THR A N 1
ATOM 869 C CA . THR A 1 108 ? -21.675 10.354 -11.645 1.00 32.19 108 THR A CA 1
ATOM 870 C C . THR A 1 108 ? -22.796 11.330 -11.275 1.00 32.19 108 THR A C 1
ATOM 872 O O . THR A 1 108 ? -23.740 11.485 -12.049 1.00 32.19 108 THR A O 1
ATOM 875 N N . PRO A 1 109 ? -22.627 12.106 -10.196 1.00 27.48 109 PRO A N 1
ATOM 876 C CA . PRO A 1 109 ? -22.803 13.537 -10.334 1.00 27.48 109 PRO A CA 1
ATOM 877 C C . PRO A 1 109 ? -21.526 14.262 -9.926 1.00 27.48 109 PRO A C 1
ATOM 879 O O . PRO A 1 109 ? -20.807 13.893 -9.000 1.00 27.48 109 PRO A O 1
ATOM 882 N N . ALA A 1 110 ? -21.244 15.296 -10.700 1.00 32.16 110 ALA A N 1
ATOM 883 C CA . ALA A 1 110 ? -20.168 16.228 -10.479 1.00 32.16 110 ALA A CA 1
ATOM 884 C C . ALA A 1 110 ? -20.230 16.870 -9.081 1.00 32.16 110 ALA A C 1
ATOM 886 O O . ALA A 1 110 ? -21.306 17.160 -8.567 1.00 32.16 110 ALA A O 1
ATOM 887 N N . ASN A 1 111 ? -19.041 17.211 -8.581 1.00 40.62 111 ASN A N 1
ATOM 888 C CA . ASN A 1 111 ? -18.778 18.284 -7.624 1.00 40.62 111 ASN A CA 1
ATOM 889 C C . ASN A 1 111 ? -19.270 18.091 -6.174 1.00 40.62 111 ASN A C 1
ATOM 891 O O . ASN A 1 111 ? -20.367 18.502 -5.814 1.00 40.62 111 ASN A O 1
ATOM 895 N N . ALA A 1 112 ? -18.372 17.603 -5.315 1.00 28.61 112 ALA A N 1
ATOM 896 C CA . ALA A 1 112 ? -18.326 17.984 -3.903 1.00 28.61 112 ALA A CA 1
ATOM 897 C C . ALA A 1 112 ? -16.910 17.756 -3.353 1.00 28.61 112 ALA A C 1
ATOM 899 O O . ALA A 1 112 ? -16.587 16.709 -2.799 1.00 28.61 112 ALA A O 1
ATOM 900 N N . THR A 1 113 ? -16.044 18.750 -3.523 1.00 30.81 113 THR A N 1
ATOM 901 C CA . THR A 1 113 ? -14.859 18.916 -2.677 1.00 30.81 113 THR A CA 1
ATOM 902 C C . THR A 1 113 ? -15.352 19.247 -1.263 1.00 30.81 113 THR A C 1
ATOM 904 O O . THR A 1 113 ? -16.020 20.275 -1.119 1.00 30.81 113 THR A O 1
ATOM 907 N N . PRO A 1 114 ? -15.046 18.479 -0.199 1.00 31.66 114 PRO A N 1
ATOM 908 C CA . PRO A 1 114 ? -15.208 18.995 1.148 1.00 31.66 114 PRO A CA 1
ATOM 909 C C . PRO A 1 114 ? -14.039 19.950 1.384 1.00 31.66 114 PRO A C 1
ATOM 911 O O . PRO A 1 114 ? -12.962 19.576 1.842 1.00 31.66 114 PRO A O 1
ATOM 914 N N . ASN A 1 115 ? -14.239 21.200 0.979 1.00 34.59 115 ASN A N 1
ATOM 915 C CA . ASN A 1 115 ? -13.372 22.291 1.375 1.00 34.59 115 ASN A CA 1
ATOM 916 C C . ASN A 1 115 ? -13.580 22.461 2.886 1.00 34.59 115 ASN A C 1
ATOM 918 O O . ASN A 1 115 ? -14.628 22.941 3.317 1.00 34.59 115 ASN A O 1
ATOM 922 N N . ILE A 1 116 ? -12.631 21.999 3.702 1.00 31.73 116 ILE A N 1
ATOM 923 C CA . ILE A 1 116 ? -12.651 22.252 5.143 1.00 31.73 116 ILE A CA 1
ATOM 924 C C . ILE A 1 116 ? -12.338 23.741 5.326 1.00 31.73 116 ILE A C 1
ATOM 926 O O . ILE A 1 116 ? -11.185 24.161 5.371 1.00 31.73 116 ILE A O 1
ATOM 930 N N . THR A 1 117 ? -13.386 24.562 5.377 1.00 28.59 117 THR A N 1
ATOM 931 C CA . THR A 1 117 ? -13.302 25.954 5.814 1.00 28.59 117 THR A CA 1
ATOM 932 C C . THR A 1 117 ? -13.199 25.961 7.333 1.00 28.59 117 THR A C 1
ATOM 934 O O . THR A 1 117 ? -14.203 25.847 8.033 1.00 28.59 117 THR A O 1
ATOM 937 N N . ILE A 1 118 ? -11.981 26.091 7.858 1.00 33.62 118 ILE A N 1
ATOM 938 C CA . ILE A 1 118 ? -11.803 26.478 9.257 1.00 33.62 118 ILE A CA 1
ATOM 939 C C . ILE A 1 118 ? -12.126 27.970 9.338 1.00 33.62 118 ILE A C 1
ATOM 941 O O . ILE A 1 118 ? -11.456 28.796 8.718 1.00 33.62 118 ILE A O 1
ATOM 945 N N . ALA A 1 119 ? -13.187 28.302 10.073 1.00 28.41 119 ALA A N 1
ATOM 946 C CA . ALA A 1 119 ? -13.546 29.669 10.406 1.00 28.41 119 ALA A CA 1
ATOM 947 C C . ALA A 1 119 ? -12.387 30.321 11.177 1.00 28.41 119 ALA A C 1
ATOM 949 O O . ALA A 1 119 ? -12.160 30.039 12.353 1.00 28.41 119 ALA A O 1
ATOM 950 N N . ALA A 1 120 ? -11.641 31.194 10.502 1.00 32.06 120 ALA A N 1
ATOM 951 C CA . ALA A 1 120 ? -10.743 32.125 11.158 1.00 32.06 120 ALA A CA 1
ATOM 952 C C . ALA A 1 120 ? -11.599 33.130 11.938 1.00 32.06 120 ALA A C 1
ATOM 954 O O . ALA A 1 120 ? -12.254 34.004 11.372 1.00 32.06 120 ALA A O 1
ATOM 955 N N . SER A 1 121 ? -11.632 32.981 13.255 1.00 35.69 121 SER A N 1
ATOM 956 C CA . SER A 1 121 ? -12.141 33.995 14.175 1.00 35.69 121 SER A CA 1
ATOM 957 C C . SER A 1 121 ? -11.168 34.124 15.337 1.00 35.69 121 SER A C 1
ATOM 959 O O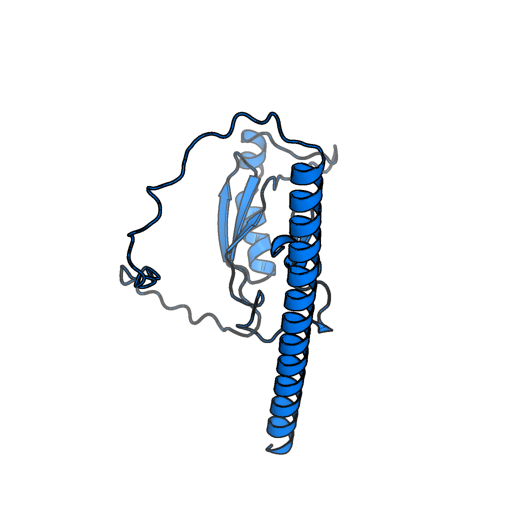 . SER A 1 121 ? -11.403 33.627 16.429 1.00 35.69 121 SER A O 1
ATOM 961 N N . ALA A 1 122 ? -10.046 34.777 15.049 1.00 34.53 122 ALA A N 1
ATOM 962 C CA . ALA A 1 122 ? -9.277 35.583 15.989 1.00 34.53 122 ALA A CA 1
ATOM 963 C C . ALA A 1 122 ? -8.439 36.560 15.148 1.00 34.53 122 ALA A C 1
ATOM 965 O O . ALA A 1 122 ? -7.381 36.223 14.626 1.00 34.53 122 ALA A O 1
ATOM 966 N N . THR A 1 123 ? -9.043 37.724 14.921 1.00 33.56 123 THR A N 1
ATOM 967 C CA . THR A 1 123 ? -8.467 39.021 14.533 1.00 33.56 123 THR A CA 1
ATOM 968 C C . THR A 1 123 ? -6.943 39.087 14.367 1.00 33.56 123 THR A C 1
ATOM 970 O O . THR A 1 123 ? -6.189 39.056 15.340 1.00 33.56 123 THR A O 1
ATOM 973 N N . SER A 1 124 ? -6.515 39.297 13.118 1.00 41.06 124 SER A N 1
ATOM 974 C CA . SER A 1 124 ? -5.291 40.026 12.785 1.00 41.06 124 SER A CA 1
ATOM 975 C C . SER A 1 124 ? -5.359 41.414 13.405 1.00 41.06 124 SER A C 1
ATOM 977 O O . SER A 1 124 ? -6.111 42.231 12.905 1.00 41.06 124 SER A O 1
ATOM 979 N N . ASP A 1 125 ? -4.609 41.652 14.476 1.00 39.41 125 ASP A N 1
ATOM 980 C CA . ASP A 1 125 ? -4.125 42.976 14.885 1.00 39.41 125 ASP A CA 1
ATOM 981 C C . ASP A 1 125 ? -3.106 42.774 16.015 1.00 39.41 125 ASP A C 1
ATOM 983 O O . ASP A 1 125 ? -3.440 42.884 17.190 1.00 39.41 125 ASP A O 1
ATOM 987 N N . THR A 1 126 ? -1.870 42.369 15.676 1.00 41.44 126 THR A N 1
ATOM 988 C CA . THR A 1 126 ? -0.662 42.592 16.521 1.00 41.44 126 THR A CA 1
ATOM 989 C C . THR A 1 126 ? 0.676 42.160 15.896 1.00 41.44 126 THR A C 1
ATOM 991 O O . THR A 1 126 ? 1.720 42.535 16.421 1.00 41.44 126 THR A O 1
ATOM 994 N N . ILE A 1 127 ? 0.725 41.454 14.758 1.00 43.47 127 ILE A N 1
ATOM 995 C CA . ILE A 1 127 ? 2.002 40.945 14.193 1.00 43.47 127 ILE A CA 1
ATOM 996 C C . ILE A 1 127 ? 2.707 41.973 13.273 1.00 43.47 127 ILE A C 1
ATOM 998 O O . ILE A 1 127 ? 3.303 41.613 12.263 1.00 43.47 127 ILE A O 1
ATOM 1002 N N . THR A 1 128 ? 2.666 43.268 13.612 1.00 43.53 128 THR A N 1
ATOM 1003 C CA . THR A 1 128 ? 3.383 44.322 12.850 1.00 43.53 128 THR A CA 1
ATOM 1004 C C . THR A 1 128 ? 4.216 45.260 13.732 1.00 43.53 128 THR A C 1
ATOM 1006 O O . THR A 1 128 ? 4.687 46.294 13.274 1.00 43.53 128 THR A O 1
ATOM 1009 N N . ALA A 1 129 ? 4.481 44.911 14.992 1.00 40.62 129 ALA A N 1
ATOM 1010 C CA . ALA A 1 129 ? 5.341 45.727 15.851 1.00 40.62 129 ALA A CA 1
ATOM 1011 C C . ALA A 1 129 ? 6.300 44.871 16.685 1.00 40.62 129 ALA A C 1
ATOM 1013 O O . ALA A 1 129 ? 6.089 44.713 17.878 1.00 40.62 129 ALA A O 1
ATOM 1014 N N . ALA A 1 130 ? 7.326 44.307 16.034 1.00 39.62 130 ALA A N 1
ATOM 1015 C CA . ALA A 1 130 ? 8.673 44.074 16.588 1.00 39.62 130 ALA A CA 1
ATOM 1016 C C . ALA A 1 130 ? 9.493 43.136 15.678 1.00 39.62 130 ALA A C 1
ATOM 1018 O O . ALA A 1 130 ? 9.929 42.071 16.100 1.00 39.62 130 ALA A O 1
ATOM 1019 N N . ILE A 1 131 ? 9.745 43.520 14.422 1.00 42.34 131 ILE A N 1
ATOM 1020 C CA . ILE A 1 131 ? 10.906 42.981 13.692 1.00 42.34 131 ILE A CA 1
ATOM 1021 C C . ILE A 1 131 ? 11.964 44.082 13.668 1.00 42.34 131 ILE A C 1
ATOM 1023 O O . ILE A 1 131 ? 12.303 44.641 12.631 1.00 42.34 131 ILE A O 1
ATOM 1027 N N . ALA A 1 132 ? 12.443 44.442 14.858 1.00 43.72 132 ALA A N 1
ATOM 1028 C CA . ALA A 1 132 ? 13.777 44.996 14.979 1.00 43.72 132 ALA A CA 1
ATOM 1029 C C . ALA A 1 132 ? 14.719 43.793 14.929 1.00 43.72 132 ALA A C 1
ATOM 1031 O O . ALA A 1 132 ? 14.715 42.971 15.839 1.00 43.72 132 ALA A O 1
ATOM 1032 N N . THR A 1 133 ? 15.479 43.659 13.846 1.00 46.03 133 THR A N 1
ATOM 1033 C CA . THR A 1 133 ? 16.649 42.777 13.782 1.00 46.03 133 THR A CA 1
ATOM 1034 C C . THR A 1 133 ? 17.549 43.043 14.992 1.00 46.03 133 THR A C 1
ATOM 1036 O O . THR A 1 133 ? 18.128 44.133 15.056 1.00 46.03 133 THR A O 1
ATOM 1039 N N . PRO A 1 134 ? 17.726 42.099 15.935 1.00 44.25 134 PRO A N 1
ATOM 1040 C CA . PRO A 1 134 ? 18.799 42.206 16.899 1.00 44.25 134 PRO A CA 1
ATOM 1041 C C . PRO A 1 134 ? 20.064 41.673 16.226 1.00 44.25 134 PRO A C 1
ATOM 1043 O O . PRO A 1 134 ? 20.218 40.472 16.008 1.00 44.25 134 PRO A O 1
ATOM 1046 N N . ASN A 1 135 ? 20.977 42.582 15.885 1.00 48.22 135 ASN A N 1
ATOM 1047 C CA . ASN A 1 135 ? 22.387 42.237 15.735 1.00 48.22 135 ASN A CA 1
ATOM 1048 C C . ASN A 1 135 ? 22.826 41.514 17.022 1.00 48.22 135 ASN A C 1
ATOM 1050 O O . ASN A 1 135 ? 22.873 42.134 18.085 1.00 48.22 135 ASN A O 1
ATOM 1054 N N . MET A 1 136 ? 23.122 40.212 16.945 1.00 40.78 136 MET A N 1
ATOM 1055 C CA . MET A 1 136 ? 23.643 39.449 18.081 1.00 40.78 136 MET A CA 1
ATOM 1056 C C . MET A 1 136 ? 25.111 39.818 18.324 1.00 40.78 136 MET A C 1
ATOM 1058 O O . MET A 1 136 ? 26.027 39.208 17.784 1.00 40.78 136 MET A O 1
ATOM 1062 N N . THR A 1 137 ? 25.335 40.787 19.200 1.00 54.91 137 THR A N 1
ATOM 1063 C CA . THR A 1 137 ? 26.326 40.606 20.265 1.00 54.91 137 THR A CA 1
ATOM 1064 C C . THR A 1 137 ? 25.539 40.192 21.500 1.00 54.91 137 THR A C 1
ATOM 1066 O O . THR A 1 137 ? 25.137 41.044 22.288 1.00 54.91 137 THR A O 1
ATOM 1069 N N . THR A 1 138 ? 25.203 38.908 21.614 1.00 56.06 138 THR A N 1
ATOM 1070 C CA . THR A 1 138 ? 24.460 38.389 22.769 1.00 56.06 138 THR A CA 1
ATOM 1071 C C . THR A 1 138 ? 25.426 37.916 23.827 1.00 56.06 138 THR A C 1
ATOM 1073 O O . THR A 1 138 ? 26.371 37.186 23.529 1.00 56.06 138 THR A O 1
ATOM 1076 N N . SER A 1 139 ? 25.192 38.358 25.055 1.00 63.41 139 SER A N 1
ATOM 1077 C CA . SER A 1 139 ? 25.956 37.908 26.208 1.00 63.41 139 SER A CA 1
ATOM 1078 C C . SER A 1 139 ? 25.737 36.404 26.429 1.00 63.41 139 SER A C 1
ATOM 1080 O O . SER A 1 139 ? 24.674 35.878 26.095 1.00 63.41 139 SER A O 1
ATOM 1082 N N . ASP A 1 140 ? 26.709 35.702 27.021 1.00 59.59 140 ASP A N 1
ATOM 1083 C CA . ASP A 1 140 ? 26.595 34.266 27.348 1.00 59.59 140 ASP A CA 1
ATOM 1084 C C . ASP A 1 140 ? 25.343 33.934 28.199 1.00 59.59 140 ASP A C 1
ATOM 1086 O O . ASP A 1 140 ? 24.841 32.804 28.179 1.00 59.59 140 ASP A O 1
ATOM 1090 N N . ALA A 1 141 ? 24.794 34.924 28.915 1.00 61.19 141 ALA A N 1
ATOM 1091 C CA . ALA A 1 141 ? 23.556 34.800 29.680 1.00 61.19 141 ALA A CA 1
ATOM 1092 C C . ALA A 1 141 ? 22.312 34.612 28.784 1.00 61.19 141 ALA A C 1
ATOM 1094 O O . ALA A 1 141 ? 21.470 33.770 29.090 1.00 61.19 141 ALA A O 1
ATOM 1095 N N . ASP A 1 142 ? 22.236 35.299 27.638 1.00 74.75 142 ASP A N 1
ATOM 1096 C CA . ASP A 1 142 ? 21.078 35.241 26.730 1.00 74.75 142 ASP A CA 1
ATOM 1097 C C . ASP A 1 142 ? 20.988 33.889 26.001 1.00 74.75 142 ASP A C 1
ATOM 1099 O O . ASP A 1 142 ? 19.907 33.327 25.823 1.00 74.75 142 ASP A O 1
ATOM 1103 N N . ILE A 1 143 ? 22.138 33.316 25.625 1.00 78.12 143 ILE A N 1
ATOM 1104 C CA . ILE A 1 143 ? 22.212 31.976 25.018 1.00 78.12 143 ILE A CA 1
ATOM 1105 C C . ILE A 1 143 ? 21.782 30.910 26.035 1.00 78.12 143 ILE A C 1
ATOM 1107 O O . ILE A 1 143 ? 21.055 29.974 25.695 1.00 78.12 143 ILE A O 1
ATOM 1111 N N . THR A 1 144 ? 22.184 31.072 27.298 1.00 82.12 144 THR A N 1
ATOM 1112 C CA . THR A 1 144 ? 21.823 30.151 28.383 1.00 82.12 144 THR A CA 1
ATOM 1113 C C . THR A 1 144 ? 20.311 30.129 28.625 1.00 82.12 144 THR A C 1
ATOM 1115 O O . THR A 1 144 ? 19.737 29.058 28.834 1.00 82.12 144 THR A O 1
ATOM 1118 N N . ASP A 1 145 ? 19.642 31.279 28.553 1.00 87.31 145 ASP A N 1
ATOM 1119 C CA . ASP A 1 145 ? 18.192 31.361 28.744 1.00 87.31 145 ASP A CA 1
ATOM 1120 C C . ASP A 1 145 ? 17.403 30.804 27.550 1.00 87.31 145 ASP A C 1
ATOM 1122 O O . ASP A 1 145 ? 16.400 30.112 27.751 1.00 87.31 145 ASP A O 1
ATOM 1126 N N . ILE A 1 146 ? 17.900 30.978 26.319 1.00 86.38 146 ILE A N 1
ATOM 1127 C CA . ILE A 1 146 ? 17.346 30.300 25.134 1.00 86.38 146 ILE A CA 1
ATOM 1128 C C . ILE A 1 146 ? 17.444 28.774 25.289 1.00 86.38 146 ILE A C 1
ATOM 1130 O O . ILE A 1 146 ? 16.474 28.062 25.029 1.00 86.38 146 ILE A O 1
ATOM 1134 N N . ILE A 1 147 ? 18.583 28.257 25.762 1.00 90.06 147 ILE A N 1
ATOM 1135 C CA . ILE A 1 147 ? 18.769 26.816 25.992 1.00 90.06 147 ILE A CA 1
ATOM 1136 C C . ILE A 1 147 ? 17.803 26.297 27.066 1.00 90.06 147 ILE A C 1
ATOM 1138 O O . ILE A 1 147 ? 17.171 25.258 26.863 1.00 90.06 147 ILE A O 1
ATOM 1142 N N . LYS A 1 148 ? 17.626 27.022 28.180 1.00 90.25 148 LYS A N 1
ATOM 1143 C CA . LYS A 1 148 ? 16.642 26.652 29.217 1.00 90.25 148 LYS A CA 1
ATOM 1144 C C . LYS A 1 148 ? 15.226 26.589 28.654 1.00 90.25 148 LYS A C 1
ATOM 1146 O O . LYS A 1 148 ? 14.497 25.645 28.956 1.00 90.25 148 LYS A O 1
ATOM 1151 N N . LEU A 1 149 ? 14.850 27.557 27.817 1.00 93.00 149 LEU A N 1
ATOM 1152 C CA . LEU A 1 149 ? 13.533 27.585 27.189 1.00 93.00 149 LEU A CA 1
ATOM 1153 C C . LEU A 1 149 ? 13.322 26.383 26.259 1.00 93.00 149 LEU A C 1
ATOM 1155 O O . LEU A 1 149 ? 12.262 25.762 26.301 1.00 93.00 149 LEU A O 1
ATOM 1159 N N . ILE A 1 150 ? 14.332 26.011 25.465 1.00 92.06 150 ILE A N 1
ATOM 1160 C CA . ILE A 1 150 ? 14.274 24.828 24.593 1.00 92.06 150 ILE A CA 1
ATOM 1161 C C . ILE A 1 150 ? 14.076 23.553 25.419 1.00 92.06 150 ILE A C 1
ATOM 1163 O O . ILE A 1 150 ? 13.190 22.760 25.105 1.00 92.06 150 ILE A O 1
ATOM 1167 N N . ILE A 1 151 ? 14.846 23.376 26.496 1.00 91.75 151 ILE A N 1
ATOM 1168 C CA . ILE A 1 151 ? 14.729 22.208 27.383 1.00 91.75 151 ILE A CA 1
ATOM 1169 C C . ILE A 1 151 ? 13.335 22.150 28.018 1.00 91.75 151 ILE A C 1
ATOM 1171 O O . ILE A 1 151 ? 12.712 21.089 28.072 1.00 91.75 151 ILE A O 1
ATOM 1175 N N . GLN A 1 152 ? 12.808 23.293 28.461 1.00 92.69 152 GLN A N 1
ATOM 1176 C CA . GLN A 1 152 ? 11.470 23.360 29.037 1.00 92.69 152 GLN A CA 1
ATOM 1177 C C . GLN A 1 152 ? 10.387 23.010 28.009 1.00 92.69 152 GLN A C 1
ATOM 1179 O O . GLN A 1 152 ? 9.478 22.243 28.324 1.00 92.69 152 GLN A O 1
ATOM 1184 N N . LEU A 1 153 ? 10.491 23.518 26.779 1.00 90.94 153 LEU A N 1
ATOM 1185 C CA . LEU A 1 153 ? 9.571 23.172 25.692 1.00 90.94 153 LEU A CA 1
ATOM 1186 C C . LEU A 1 153 ? 9.641 21.682 25.336 1.00 90.94 153 LEU A C 1
ATOM 1188 O O . LEU A 1 153 ? 8.605 21.061 25.108 1.00 90.94 153 LEU A O 1
ATOM 1192 N N . GLN A 1 154 ? 10.833 21.083 25.342 1.00 92.19 154 GLN A N 1
ATOM 1193 C CA . GLN A 1 154 ? 10.997 19.641 25.143 1.00 92.19 154 GLN A CA 1
ATOM 1194 C C . GLN A 1 154 ? 10.304 18.839 26.252 1.00 92.19 154 GLN A C 1
ATOM 1196 O O . GLN A 1 154 ? 9.538 17.930 25.949 1.00 92.19 154 GLN A O 1
ATOM 1201 N N . ALA A 1 155 ? 10.481 19.220 27.519 1.00 93.00 155 ALA A N 1
ATOM 1202 C CA . ALA A 1 155 ? 9.810 18.560 28.639 1.00 93.00 155 ALA A CA 1
ATOM 1203 C C . ALA A 1 155 ? 8.276 18.683 28.570 1.00 93.00 155 ALA A C 1
ATOM 1205 O O . ALA A 1 155 ? 7.560 17.728 28.869 1.00 93.00 155 ALA A O 1
ATOM 1206 N N . GLN A 1 156 ? 7.758 19.844 28.149 1.00 93.44 156 GLN A N 1
ATOM 1207 C CA . GLN A 1 156 ? 6.321 20.029 27.923 1.00 93.44 156 GLN A CA 1
ATOM 1208 C C . GLN A 1 156 ? 5.802 19.126 26.795 1.00 93.44 156 GLN A C 1
ATOM 1210 O O . GLN A 1 156 ? 4.736 18.531 26.940 1.00 93.44 156 GLN A O 1
ATOM 1215 N N . ASN A 1 157 ? 6.558 18.971 25.704 1.00 87.88 157 ASN A N 1
ATOM 1216 C CA . ASN A 1 157 ? 6.177 18.084 24.603 1.00 87.88 157 ASN A CA 1
ATOM 1217 C C . ASN A 1 157 ? 6.080 16.616 25.044 1.00 87.88 157 ASN A C 1
ATOM 1219 O O . ASN A 1 157 ? 5.125 15.940 24.666 1.00 87.88 157 ASN A O 1
ATOM 1223 N N . GLU A 1 158 ? 7.010 16.142 25.875 1.00 95.06 158 GLU A N 1
ATOM 1224 C CA . GLU A 1 158 ? 6.957 14.782 26.433 1.00 95.06 158 GLU A CA 1
ATOM 1225 C C . GLU A 1 158 ? 5.741 14.587 27.353 1.00 95.06 158 GLU A C 1
ATOM 1227 O O . GLU A 1 158 ? 5.046 13.576 27.275 1.00 95.06 158 GLU A O 1
ATOM 1232 N N . ALA A 1 159 ? 5.405 15.588 28.174 1.00 94.56 159 ALA A N 1
ATOM 1233 C CA . ALA A 1 159 ? 4.207 15.532 29.013 1.00 94.56 159 ALA A CA 1
ATOM 1234 C C . ALA A 1 159 ? 2.911 15.471 28.182 1.00 94.56 159 ALA A C 1
ATOM 1236 O O . ALA A 1 159 ? 1.979 14.747 28.538 1.00 94.56 159 ALA A O 1
ATOM 1237 N N . ILE A 1 160 ? 2.848 16.207 27.068 1.00 88.94 160 ILE A N 1
ATOM 1238 C CA . ILE A 1 160 ? 1.714 16.158 26.134 1.00 88.94 160 ILE A CA 1
ATOM 1239 C C . ILE A 1 160 ? 1.615 14.775 25.479 1.00 88.94 160 ILE A C 1
ATOM 1241 O O . ILE A 1 160 ? 0.517 14.227 25.384 1.00 88.94 160 ILE A O 1
ATOM 1245 N N . LEU A 1 161 ? 2.740 14.187 25.061 1.00 85.56 161 LEU A N 1
ATOM 1246 C CA . LEU A 1 161 ? 2.765 12.835 24.496 1.00 85.56 161 LEU A CA 1
ATOM 1247 C C . LEU A 1 161 ? 2.229 11.789 25.471 1.00 85.56 161 LEU A C 1
ATOM 1249 O O . LEU A 1 161 ? 1.418 10.952 25.077 1.00 85.56 161 LEU A O 1
ATOM 1253 N N . GLU A 1 162 ? 2.624 11.868 26.740 1.00 93.69 162 GLU A N 1
ATOM 1254 C CA . GLU A 1 162 ? 2.154 10.933 27.763 1.00 93.69 162 GLU A CA 1
ATOM 1255 C C . GLU A 1 162 ? 0.642 11.063 28.003 1.00 93.69 162 GLU A C 1
ATOM 1257 O O . GLU A 1 162 ? -0.069 10.068 28.160 1.00 93.69 162 GLU A O 1
ATOM 1262 N N . GLN A 1 163 ? 0.106 12.288 27.960 1.00 92.56 163 GLN A N 1
ATOM 1263 C CA . GLN A 1 163 ? -1.341 12.502 28.032 1.00 92.56 163 GLN A CA 1
ATOM 1264 C C . GLN A 1 163 ? -2.076 11.902 26.829 1.00 92.56 163 GLN A C 1
ATOM 1266 O O . GLN A 1 163 ? -3.105 11.252 27.013 1.00 92.56 163 GLN A O 1
ATOM 1271 N N . ILE A 1 164 ? -1.549 12.080 25.613 1.00 83.75 164 ILE A N 1
ATOM 1272 C CA . ILE A 1 164 ? -2.121 11.484 24.396 1.00 83.75 164 ILE A CA 1
ATOM 1273 C C . ILE A 1 164 ? -2.137 9.957 24.509 1.00 83.75 164 ILE A C 1
ATOM 1275 O O . ILE A 1 164 ? -3.166 9.337 24.238 1.00 83.75 164 ILE A O 1
ATOM 1279 N N . LYS A 1 165 ? -1.034 9.356 24.969 1.00 89.12 165 LYS A N 1
ATOM 1280 C CA . LYS A 1 165 ? -0.936 7.911 25.189 1.00 89.12 165 LYS A CA 1
ATOM 1281 C C . LYS A 1 165 ? -1.992 7.423 26.180 1.00 89.12 165 LYS A C 1
ATOM 1283 O O . LYS A 1 165 ? -2.707 6.468 25.896 1.00 89.12 165 LYS A O 1
ATOM 1288 N N . LYS A 1 166 ? -2.163 8.123 27.304 1.00 93.75 166 LYS A N 1
ATOM 1289 C CA . LYS A 1 166 ? -3.190 7.786 28.298 1.00 93.75 166 LYS A CA 1
ATOM 1290 C C . LYS A 1 166 ? -4.605 7.836 27.717 1.00 93.75 166 LYS A C 1
ATOM 1292 O O . LYS A 1 166 ? -5.407 6.954 28.010 1.00 93.75 166 LYS A O 1
ATOM 1297 N N . ILE A 1 167 ? -4.915 8.848 26.904 1.00 89.75 167 ILE A N 1
ATOM 1298 C CA . ILE A 1 167 ? -6.221 8.965 26.235 1.00 89.75 167 ILE A CA 1
ATOM 1299 C C . ILE A 1 167 ? -6.431 7.805 25.255 1.00 89.75 167 ILE A C 1
ATOM 1301 O O . ILE A 1 167 ? -7.519 7.234 25.204 1.00 89.75 167 ILE A O 1
ATOM 1305 N N . HIS A 1 168 ? -5.402 7.435 24.493 1.00 88.06 168 HIS A N 1
ATOM 1306 C CA . HIS A 1 168 ? -5.469 6.292 23.586 1.00 88.06 168 HIS A CA 1
ATOM 1307 C C . HIS A 1 168 ? -5.748 4.987 24.346 1.00 88.06 168 HIS A C 1
ATOM 1309 O O . HIS A 1 168 ? -6.716 4.300 24.024 1.00 88.06 168 HIS A O 1
ATOM 1315 N N . ASP A 1 169 ? -4.987 4.705 25.407 1.00 92.00 169 ASP A N 1
ATOM 1316 C CA . ASP A 1 169 ? -5.160 3.510 26.242 1.00 92.00 169 ASP A CA 1
ATOM 1317 C C . ASP A 1 169 ? -6.587 3.447 26.839 1.00 92.00 169 ASP A C 1
ATOM 1319 O O . ASP A 1 169 ? -7.233 2.396 26.842 1.00 92.00 169 ASP A O 1
ATOM 1323 N N . GLN A 1 170 ? -7.134 4.591 27.276 1.00 94.19 170 GLN A N 1
ATOM 1324 C CA . GLN A 1 170 ? -8.524 4.701 27.744 1.00 94.19 170 GLN A CA 1
ATOM 1325 C C . GLN A 1 170 ? -9.548 4.384 26.646 1.00 94.19 170 GLN A C 1
ATOM 1327 O O . GLN A 1 170 ? -10.526 3.680 26.903 1.00 94.19 170 GLN A O 1
ATOM 1332 N N . ASN A 1 171 ? -9.334 4.880 25.427 1.00 85.75 171 ASN A N 1
ATOM 1333 C CA . ASN A 1 171 ? -10.225 4.616 24.298 1.00 85.75 171 ASN A CA 1
ATOM 1334 C C . ASN A 1 171 ? -10.192 3.141 23.879 1.00 85.75 171 ASN A C 1
ATOM 1336 O O . ASN A 1 171 ? -11.243 2.569 23.586 1.00 85.75 171 ASN A O 1
ATOM 1340 N N . VAL A 1 172 ? -9.015 2.511 23.887 1.00 91.12 172 VAL A N 1
ATOM 1341 C CA . VAL A 1 172 ? -8.868 1.070 23.628 1.00 91.12 172 VAL A CA 1
ATOM 1342 C C . VAL A 1 172 ? -9.643 0.260 24.667 1.00 91.12 172 VAL A C 1
ATOM 1344 O O . VAL A 1 172 ? -10.417 -0.625 24.301 1.00 91.12 172 VAL A O 1
ATOM 1347 N N . GLN A 1 173 ? -9.516 0.602 25.952 1.00 90.06 173 GLN A N 1
ATOM 1348 C CA . GLN A 1 173 ? -10.267 -0.075 27.009 1.00 90.06 173 GLN A CA 1
ATOM 1349 C C . GLN A 1 173 ? -11.781 0.074 26.822 1.00 90.06 173 GLN A C 1
ATOM 1351 O O . GLN A 1 173 ? -12.505 -0.919 26.852 1.00 90.06 173 GLN A O 1
ATOM 1356 N N . LEU A 1 174 ? -12.256 1.294 26.558 1.00 92.38 174 LEU A N 1
ATOM 1357 C CA . LEU A 1 174 ? -13.679 1.558 26.345 1.00 92.38 174 LEU A CA 1
ATOM 1358 C C . LEU A 1 174 ? -14.243 0.736 25.176 1.00 92.38 174 LEU A C 1
ATOM 1360 O O . LEU A 1 174 ? -15.356 0.215 25.256 1.00 92.38 174 LEU A O 1
ATOM 1364 N N . ARG A 1 175 ? -13.473 0.581 24.094 1.00 85.88 175 ARG A N 1
ATOM 1365 C CA . ARG A 1 175 ? -13.862 -0.262 22.954 1.00 85.88 175 ARG A CA 1
ATOM 1366 C C . ARG A 1 175 ? -14.000 -1.729 23.351 1.00 85.88 175 ARG A C 1
ATOM 1368 O O . ARG A 1 175 ? -14.993 -2.355 22.979 1.00 85.88 175 ARG A O 1
ATOM 1375 N N . ASN A 1 176 ? -13.055 -2.263 24.121 1.00 88.75 176 ASN A N 1
ATOM 1376 C CA . ASN A 1 176 ? -13.115 -3.643 24.612 1.00 88.75 176 ASN A CA 1
ATOM 1377 C C . ASN A 1 176 ? -14.341 -3.867 25.510 1.00 88.75 176 ASN A C 1
ATOM 1379 O O . ASN A 1 176 ? -15.053 -4.864 25.352 1.00 88.75 176 ASN A O 1
ATOM 1383 N N . ASP A 1 177 ? -14.639 -2.908 26.388 1.00 94.44 177 ASP A N 1
ATOM 1384 C CA . ASP A 1 177 ? -15.811 -2.955 27.261 1.00 94.44 177 ASP A CA 1
ATOM 1385 C C . ASP A 1 177 ? -17.107 -2.978 26.434 1.00 94.44 177 ASP A C 1
ATOM 1387 O O . ASP A 1 177 ? -17.958 -3.848 26.640 1.00 94.44 177 ASP A O 1
ATOM 1391 N N . ILE A 1 178 ? -17.228 -2.107 25.423 1.00 89.81 178 ILE A N 1
ATOM 1392 C CA . ILE A 1 178 ? -18.376 -2.088 24.500 1.00 89.81 178 ILE A CA 1
ATOM 1393 C C . ILE A 1 178 ? -18.525 -3.433 23.777 1.00 89.81 178 ILE A C 1
ATOM 1395 O O . ILE A 1 178 ? -19.625 -3.986 23.725 1.00 89.81 178 ILE A O 1
ATOM 1399 N N . GLN A 1 179 ? -17.436 -3.999 23.248 1.00 88.31 179 GLN A N 1
ATOM 1400 C CA . GLN A 1 179 ? -17.481 -5.300 22.573 1.00 88.31 179 GLN A CA 1
ATOM 1401 C C . GLN A 1 179 ? -17.935 -6.427 23.512 1.00 88.31 179 GLN A C 1
ATOM 1403 O O . GLN A 1 179 ? -18.670 -7.323 23.085 1.00 88.31 179 GLN A O 1
ATOM 1408 N N . SER A 1 180 ? -17.529 -6.388 24.784 1.00 88.94 180 SER A N 1
ATOM 1409 C CA . SER A 1 180 ? -17.950 -7.373 25.785 1.00 88.94 180 SER A CA 1
ATOM 1410 C C . SER A 1 180 ? -19.453 -7.286 26.086 1.00 88.94 180 SER A C 1
ATOM 1412 O O . SER A 1 180 ? -20.136 -8.312 26.119 1.00 88.94 180 SER A O 1
ATOM 1414 N N . LEU A 1 181 ? -19.997 -6.069 26.191 1.00 89.69 181 LEU A N 1
ATOM 1415 C CA . LEU A 1 181 ? -21.425 -5.827 26.413 1.00 89.69 181 LEU A CA 1
ATOM 1416 C C . LEU A 1 181 ? -22.273 -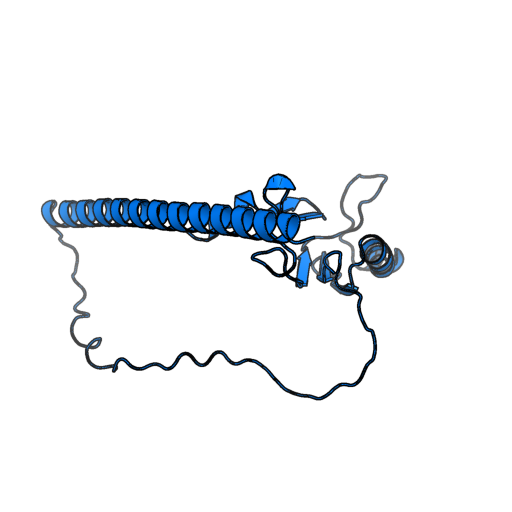6.297 25.226 1.00 89.69 181 LEU A C 1
ATOM 1418 O O . LEU A 1 181 ? -23.304 -6.945 25.413 1.00 89.69 181 LEU A O 1
ATOM 1422 N N . VAL A 1 182 ? -21.815 -6.038 23.997 1.00 88.56 182 VAL A N 1
ATOM 1423 C CA . VAL A 1 182 ? -22.492 -6.505 22.776 1.00 88.56 182 VAL A CA 1
ATOM 1424 C C . VAL A 1 182 ? -22.548 -8.035 22.726 1.00 88.56 182 VAL A C 1
ATOM 1426 O O . VAL A 1 182 ? -23.589 -8.592 22.381 1.00 88.56 182 VAL A O 1
ATOM 1429 N N . LYS A 1 183 ? -21.466 -8.727 23.111 1.00 82.50 183 LYS A N 1
ATOM 1430 C CA . LYS A 1 183 ? -2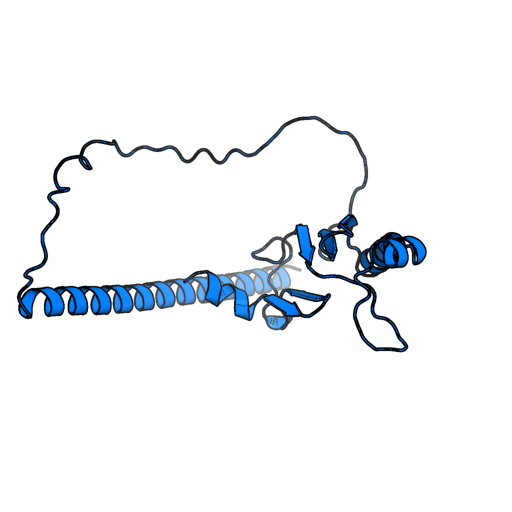1.430 -10.200 23.168 1.00 82.50 183 LYS A CA 1
ATOM 1431 C C . LYS A 1 183 ? -22.351 -10.781 24.244 1.00 82.50 183 LYS A C 1
ATOM 1433 O O . LYS A 1 183 ? -22.912 -11.841 24.018 1.00 82.50 183 LYS A O 1
ATOM 1438 N N . SER A 1 184 ? -22.533 -10.094 25.373 1.00 81.00 184 SER A N 1
ATOM 1439 C CA . SER A 1 184 ? -23.434 -10.531 26.454 1.00 81.00 184 SER A CA 1
ATOM 1440 C C . SER A 1 184 ? -24.925 -10.328 26.147 1.00 81.00 184 SER A C 1
ATOM 1442 O O . SER A 1 184 ? -25.766 -10.801 26.909 1.00 81.00 184 SER A O 1
ATOM 1444 N N . THR A 1 185 ? -25.261 -9.589 25.085 1.00 78.88 185 THR A N 1
ATOM 1445 C CA . THR A 1 185 ? -26.647 -9.231 24.729 1.00 78.88 185 THR A CA 1
ATOM 1446 C C . THR A 1 185 ? -27.214 -10.115 23.598 1.00 78.88 185 THR A C 1
ATOM 1448 O O . THR A 1 185 ? -28.370 -9.952 23.211 1.00 78.88 185 THR A O 1
ATOM 1451 N N . LYS A 1 186 ? -26.427 -11.063 23.070 1.00 55.75 186 LYS A N 1
ATOM 1452 C CA . LYS A 1 186 ? -26.856 -12.112 22.127 1.00 55.75 186 LYS A CA 1
ATOM 1453 C C . LYS A 1 186 ? -26.882 -13.470 22.815 1.00 55.75 186 LYS A C 1
ATOM 1455 O O . LYS A 1 186 ? -27.757 -14.273 22.431 1.00 55.75 186 LYS A O 1
#

pLDDT: mean 74.53, std 21.82, range [27.48, 95.06]

Secondary structure (DSSP, 8-state):
-HHHHHTTTEEEETTEEEE-SSGGGPPPTTSTT-S--EEEESS--PBPTTT--B---HHHHHHTTHHHHHHHHHHHTTPEEEEEETTTTEEEEE---TT----------------------S---STTS----------HHHHHHHHHHHHHHHHHHHHHHHHHHHHHHHHHHHHHHHHHHHHHT-

Radius of gyration: 25.54 Å; chains: 1; bounding box: 54×59×54 Å

Sequence (186 aa):
MLCIYYFLLLEINHHEVTVYPDDNNKPLVGEELNLPARITLLGVYPIDRSTREEITDIKRIKALNYDYYLRTITKKFDGEVINYGIHGGSWTFTNIIDGVEATASSTTPANATPNITIAASATSDTITAAIATPNMTTSDADITDIIKLIIQLQAQNEAILEQIKKIHDQNVQLRNDIQSLVKSTK